Protein AF-A0A2E7CD87-F1 (afdb_monomer_lite)

Secondary structure (DSSP, 8-state):
--HHHHHHHHHHTTS----PPPEEEPTTS--TGGGHHHHHHHHHHHHIIIIIHHHHTTT-EEEEEEETTEEEEEES-SSHHHHHHHHHSHHHHHHHHHHHHHHHHHHHHHHHHHH-TTEEEHHHHHHHHHHHHHHHHHHHHHHHHHHHHHHS-S-S-TTHHHHHHHHHHHHHHHHHHHHHHHHHHHHHSS--HHHHHHHHHHHHHHHHHHHHHHHHHHHHHHHHHHHHHHTT---SS--SPPPHHHHHHHHHHHHHHHHHHHHHHHHHHHHHHHHHH-TT-TTHHHHS--

Structure (mmCIF, N/CA/C/O backbone):
data_AF-A0A2E7CD87-F1
#
_entry.id   AF-A0A2E7CD87-F1
#
loop_
_atom_site.group_PDB
_atom_site.id
_atom_site.type_symbol
_atom_site.label_atom_id
_atom_site.label_alt_id
_atom_site.label_comp_id
_atom_site.label_asym_id
_atom_site.label_entity_id
_atom_site.label_seq_id
_atom_site.pdbx_PDB_ins_code
_atom_site.Cartn_x
_atom_site.Cartn_y
_atom_site.Cartn_z
_atom_site.occupancy
_atom_site.B_iso_or_equiv
_atom_site.auth_seq_id
_atom_site.auth_comp_id
_atom_site.auth_asym_id
_atom_site.auth_atom_id
_atom_site.pdbx_PDB_model_num
ATOM 1 N N . MET A 1 1 ? 8.961 -26.420 15.733 1.00 48.78 1 MET A N 1
ATOM 2 C CA . MET A 1 1 ? 8.779 -25.398 14.676 1.00 48.78 1 MET A CA 1
ATOM 3 C C . MET A 1 1 ? 10.166 -24.782 14.466 1.00 48.78 1 MET A C 1
ATOM 5 O O . MET A 1 1 ? 10.617 -24.091 15.356 1.00 48.78 1 MET A O 1
ATOM 9 N N . ASN A 1 2 ? 11.042 -25.211 13.546 1.00 52.28 2 ASN A N 1
ATOM 10 C CA . ASN A 1 2 ? 11.026 -24.769 12.142 1.00 52.28 2 ASN A CA 1
ATOM 11 C C . ASN A 1 2 ? 12.149 -25.393 11.276 1.00 52.28 2 ASN A C 1
ATOM 13 O O . ASN A 1 2 ? 12.607 -24.749 10.346 1.00 52.28 2 ASN A O 1
ATOM 17 N N . ARG A 1 3 ? 12.616 -26.630 11.511 1.00 52.91 3 ARG A N 1
ATOM 18 C CA . ARG A 1 3 ? 13.583 -27.239 10.564 1.00 52.91 3 ARG A CA 1
ATOM 19 C C . ARG A 1 3 ? 12.965 -27.436 9.174 1.00 52.91 3 ARG A C 1
ATOM 21 O O . ARG A 1 3 ? 13.575 -27.068 8.185 1.00 52.91 3 ARG A O 1
ATOM 28 N N . ALA A 1 4 ? 11.713 -27.892 9.120 1.00 59.50 4 ALA A N 1
ATOM 29 C CA . ALA A 1 4 ? 10.970 -28.026 7.867 1.00 59.50 4 ALA A CA 1
ATOM 30 C C . ALA A 1 4 ? 10.694 -26.670 7.191 1.00 59.50 4 ALA A C 1
ATOM 32 O O . ALA A 1 4 ? 10.901 -26.540 5.994 1.00 59.50 4 ALA A O 1
ATOM 33 N N . LEU A 1 5 ? 10.297 -25.646 7.958 1.00 50.94 5 LEU A N 1
ATOM 34 C CA . LEU A 1 5 ? 10.069 -24.296 7.426 1.00 50.94 5 LEU A CA 1
ATOM 35 C C . LEU A 1 5 ? 11.367 -23.640 6.933 1.00 50.94 5 LEU A C 1
ATOM 37 O O . LEU A 1 5 ? 11.357 -23.015 5.883 1.00 50.94 5 LEU A O 1
ATOM 41 N N . ALA A 1 6 ? 12.487 -23.828 7.636 1.00 60.97 6 ALA A N 1
ATOM 42 C CA . ALA A 1 6 ? 13.791 -23.330 7.201 1.00 60.97 6 ALA A CA 1
ATOM 43 C C . ALA A 1 6 ? 14.268 -24.010 5.908 1.00 60.97 6 ALA A C 1
ATOM 45 O O . ALA A 1 6 ? 14.796 -23.336 5.033 1.00 60.97 6 ALA A O 1
ATOM 46 N N . ILE A 1 7 ? 14.029 -25.317 5.755 1.00 66.50 7 ILE A N 1
ATOM 47 C CA . ILE A 1 7 ? 14.337 -26.055 4.519 1.00 66.50 7 ILE A CA 1
ATOM 48 C C . ILE A 1 7 ? 13.446 -25.575 3.363 1.00 66.50 7 ILE A C 1
ATOM 50 O O . ILE A 1 7 ? 13.930 -25.400 2.249 1.00 66.50 7 ILE A O 1
ATOM 54 N N . LEU A 1 8 ? 12.168 -25.296 3.633 1.00 58.62 8 LEU A N 1
ATOM 55 C CA . LEU A 1 8 ? 11.216 -24.809 2.631 1.00 58.62 8 LEU A CA 1
ATOM 56 C C . LEU A 1 8 ? 11.560 -23.380 2.173 1.00 58.62 8 LEU A C 1
ATOM 58 O O . LEU A 1 8 ? 11.558 -23.103 0.978 1.00 58.62 8 LEU A O 1
ATOM 62 N N . PHE A 1 9 ? 11.976 -22.501 3.091 1.00 55.53 9 PHE A N 1
ATOM 63 C CA . PHE A 1 9 ? 12.514 -21.181 2.742 1.00 55.53 9 PHE A CA 1
ATOM 64 C C . PHE A 1 9 ? 13.859 -21.267 2.011 1.00 55.53 9 PHE A C 1
ATOM 66 O O . PHE A 1 9 ? 14.072 -20.525 1.057 1.00 55.53 9 PHE A O 1
ATOM 73 N N . ALA A 1 10 ? 14.744 -22.192 2.396 1.00 63.75 10 ALA A N 1
ATOM 74 C CA . ALA A 1 10 ? 16.017 -22.403 1.710 1.00 63.75 10 ALA A CA 1
ATOM 75 C C . ALA A 1 10 ? 15.825 -22.927 0.277 1.00 63.75 10 ALA A C 1
ATOM 77 O O . ALA A 1 10 ? 16.583 -22.550 -0.609 1.00 63.75 10 ALA A O 1
ATOM 78 N N . SER A 1 11 ? 14.786 -23.731 0.015 1.00 58.16 11 SER A N 1
ATOM 79 C CA . SER A 1 11 ? 14.503 -24.228 -1.340 1.00 58.16 11 SER A CA 1
ATOM 80 C C . SER A 1 11 ? 14.081 -23.143 -2.335 1.00 58.16 11 SER A C 1
ATOM 82 O O . SER A 1 11 ? 14.297 -23.318 -3.530 1.00 58.16 11 SER A O 1
ATOM 84 N N . VAL A 1 12 ? 13.562 -22.001 -1.866 1.00 57.50 12 VAL A N 1
ATOM 85 C CA . VAL A 1 12 ? 13.206 -20.863 -2.736 1.00 57.50 12 VAL A CA 1
ATOM 86 C C . VAL A 1 12 ? 14.453 -20.232 -3.370 1.00 57.50 12 VAL A C 1
ATOM 88 O O . VAL A 1 12 ? 14.389 -19.759 -4.498 1.00 57.50 12 VAL A O 1
ATOM 91 N N . TRP A 1 13 ? 15.603 -20.294 -2.690 1.00 51.00 13 TRP A N 1
ATOM 92 C CA . TRP A 1 13 ? 16.876 -19.741 -3.174 1.00 51.00 13 TRP A CA 1
ATOM 93 C C . TRP A 1 13 ? 17.577 -20.621 -4.219 1.00 51.00 13 TRP A C 1
ATOM 95 O O . TRP A 1 13 ? 18.511 -20.164 -4.869 1.00 51.00 13 TRP A O 1
ATOM 105 N N . PHE A 1 14 ? 17.138 -21.873 -4.389 1.00 49.78 14 PHE A N 1
ATOM 106 C CA . PHE A 1 14 ? 17.691 -22.813 -5.372 1.00 49.78 14 PHE A CA 1
ATOM 107 C C . PHE A 1 14 ? 16.864 -22.906 -6.659 1.00 49.78 14 PHE A C 1
ATOM 109 O O . PHE A 1 14 ? 17.168 -23.729 -7.524 1.00 49.78 14 PHE A O 1
ATOM 116 N N . LEU A 1 15 ? 15.817 -22.089 -6.804 1.00 45.91 15 LEU A N 1
ATOM 117 C CA . LEU A 1 15 ? 15.077 -22.026 -8.057 1.00 45.91 15 LEU A CA 1
ATOM 118 C C . LEU A 1 15 ? 15.930 -21.312 -9.117 1.00 45.91 15 LEU A C 1
ATOM 120 O O . LEU A 1 15 ? 16.478 -20.245 -8.836 1.00 45.91 15 LEU A O 1
ATOM 124 N N . PRO A 1 16 ? 16.064 -21.880 -10.327 1.00 44.62 16 PRO A N 1
ATOM 125 C CA . PRO A 1 16 ? 16.817 -21.243 -11.395 1.00 44.62 16 PRO A CA 1
ATOM 126 C C . PRO A 1 16 ? 16.184 -19.890 -11.732 1.00 44.62 16 PRO A C 1
ATOM 128 O O . PRO A 1 16 ? 14.990 -19.805 -12.022 1.00 44.62 16 PRO A O 1
ATOM 131 N N . THR A 1 17 ? 16.994 -18.833 -11.712 1.00 48.03 17 THR A N 1
ATOM 132 C CA . THR A 1 17 ? 16.632 -17.513 -12.227 1.00 48.03 17 THR A CA 1
ATOM 133 C C . THR A 1 17 ? 16.554 -17.595 -13.748 1.00 48.03 17 THR A C 1
ATOM 135 O O . THR A 1 17 ? 17.529 -17.407 -14.471 1.00 48.03 17 THR A O 1
ATOM 138 N N . ALA A 1 18 ? 15.375 -17.948 -14.255 1.00 41.03 18 ALA A N 1
ATOM 139 C CA . ALA A 1 18 ? 15.095 -17.896 -15.678 1.00 41.03 18 ALA A CA 1
ATOM 140 C C . ALA A 1 18 ? 14.927 -16.426 -16.084 1.00 41.03 18 ALA A C 1
ATOM 142 O O . ALA A 1 18 ? 13.874 -15.832 -15.863 1.00 41.03 18 ALA A O 1
ATOM 143 N N . ALA A 1 19 ? 15.961 -15.840 -16.686 1.00 44.50 19 ALA A N 1
ATOM 144 C CA . ALA A 1 19 ? 15.805 -14.635 -17.491 1.00 44.50 19 ALA A CA 1
ATOM 145 C C . ALA A 1 19 ? 15.005 -15.030 -18.742 1.00 44.50 19 ALA A C 1
ATOM 147 O O . ALA A 1 19 ? 15.554 -15.577 -19.697 1.00 44.50 19 ALA A O 1
ATOM 148 N N . ALA A 1 20 ? 13.684 -14.875 -18.678 1.00 43.41 20 ALA A N 1
ATOM 149 C CA . ALA A 1 20 ? 12.784 -15.186 -19.777 1.00 43.41 20 ALA A CA 1
ATOM 150 C C . ALA A 1 20 ? 12.400 -13.897 -20.507 1.00 43.41 20 ALA A C 1
ATOM 152 O O . ALA A 1 20 ? 12.016 -12.912 -19.882 1.00 43.41 20 ALA A O 1
ATOM 153 N N . GLU A 1 21 ? 12.506 -13.931 -21.833 1.00 53.28 21 GLU A N 1
ATOM 154 C CA . GLU A 1 21 ? 11.990 -12.898 -22.726 1.00 53.28 21 GLU A CA 1
ATOM 155 C C . GLU A 1 21 ? 10.473 -12.769 -22.515 1.00 53.28 21 GLU A C 1
ATOM 157 O O . GLU A 1 21 ? 9.729 -13.741 -22.667 1.00 53.28 21 GLU A O 1
ATOM 162 N N . VAL A 1 22 ? 10.035 -11.590 -22.070 1.00 68.38 22 VAL A N 1
ATOM 163 C CA . VAL A 1 22 ? 8.632 -11.296 -21.764 1.00 68.38 22 VAL A CA 1
ATOM 164 C C . VAL A 1 22 ? 7.896 -10.978 -23.062 1.00 68.38 22 VAL A C 1
ATOM 166 O O . VAL A 1 22 ? 8.284 -10.064 -23.790 1.00 68.38 22 VAL A O 1
ATOM 169 N N . VAL A 1 23 ? 6.811 -11.697 -23.342 1.00 78.00 23 VAL A N 1
ATOM 170 C CA . VAL A 1 23 ? 5.976 -11.500 -24.530 1.00 78.00 23 VAL A CA 1
ATOM 171 C C . VAL A 1 23 ? 4.734 -10.699 -24.142 1.00 78.00 23 VAL A C 1
ATOM 173 O O . VAL A 1 23 ? 3.945 -11.113 -23.294 1.00 78.00 23 VAL A O 1
ATOM 176 N N . ILE A 1 24 ? 4.543 -9.535 -24.765 1.00 78.50 24 ILE A N 1
ATOM 177 C CA . ILE A 1 24 ? 3.362 -8.688 -24.549 1.00 78.50 24 ILE A CA 1
ATOM 178 C C . ILE A 1 24 ? 2.387 -8.906 -25.706 1.00 78.50 24 ILE A C 1
ATOM 180 O O . ILE A 1 24 ? 2.709 -8.609 -26.857 1.00 78.50 24 ILE A O 1
ATOM 184 N N . VAL A 1 25 ? 1.183 -9.392 -25.399 1.00 81.38 25 VAL A N 1
ATOM 185 C CA . VAL A 1 25 ? 0.139 -9.652 -26.401 1.00 81.38 25 VAL A CA 1
ATOM 186 C C . VAL A 1 25 ? -0.727 -8.411 -26.595 1.00 81.38 25 VAL A C 1
ATOM 188 O O . VAL A 1 25 ? -1.262 -7.842 -25.636 1.00 81.38 25 VAL A O 1
ATOM 191 N N . GLN A 1 26 ? -0.861 -8.000 -27.856 1.00 82.00 26 GLN A N 1
ATOM 192 C CA . GLN A 1 26 ? -1.626 -6.825 -28.265 1.00 82.00 26 GLN A CA 1
ATOM 193 C C . GLN A 1 26 ? -3.144 -7.096 -28.247 1.00 82.00 26 GLN A C 1
ATOM 195 O O . GLN A 1 26 ? -3.580 -8.227 -28.468 1.00 82.00 26 GLN A O 1
ATOM 200 N N . PRO A 1 27 ? -3.987 -6.059 -28.075 1.00 74.12 27 PRO A N 1
ATOM 201 C CA . PRO A 1 27 ? -5.447 -6.205 -28.010 1.00 74.12 27 PRO A CA 1
ATOM 202 C C . PRO A 1 27 ? -6.108 -6.709 -29.304 1.00 74.12 27 PRO A C 1
ATOM 204 O O . PRO A 1 27 ? -7.294 -7.032 -29.299 1.00 74.12 27 PRO A O 1
ATOM 207 N N . SER A 1 28 ? -5.377 -6.726 -30.422 1.00 73.38 28 SER A N 1
ATOM 208 C CA . SER A 1 28 ? -5.861 -7.166 -31.736 1.00 73.38 28 SER A CA 1
ATOM 209 C C . SER A 1 28 ? -6.087 -8.677 -31.840 1.00 73.38 28 SER A C 1
ATOM 211 O O . SER A 1 28 ? -6.756 -9.114 -32.772 1.00 73.38 28 SER A O 1
ATOM 213 N N . GLU A 1 29 ? -5.580 -9.461 -30.884 1.00 68.31 29 GLU A N 1
ATOM 214 C CA . GLU A 1 29 ? -5.752 -10.918 -30.812 1.00 68.31 29 GLU A CA 1
ATOM 215 C C . GLU A 1 29 ? -6.448 -11.325 -29.499 1.00 68.31 29 GLU A C 1
ATOM 217 O O . GLU A 1 29 ? -5.833 -11.929 -28.617 1.00 68.31 29 GLU A O 1
ATOM 222 N N . PRO A 1 30 ? -7.733 -10.974 -29.304 1.00 65.69 30 PRO A N 1
ATOM 223 C CA . PRO A 1 30 ? -8.439 -11.318 -28.078 1.00 65.69 30 PRO A CA 1
ATOM 224 C C . PRO A 1 30 ? -8.670 -12.832 -28.007 1.00 65.69 30 PRO A C 1
ATOM 226 O O . PRO A 1 30 ? -9.477 -13.386 -28.754 1.00 65.69 30 PRO A O 1
ATOM 229 N N . SER A 1 31 ? -7.995 -13.501 -27.073 1.00 73.44 31 SER A N 1
ATOM 230 C CA . SER A 1 31 ? -8.281 -14.889 -26.709 1.00 73.44 31 SER A CA 1
ATOM 231 C C . SER A 1 31 ? -9.012 -14.945 -25.365 1.00 73.44 31 SER A C 1
ATOM 233 O O . SER A 1 31 ? -8.780 -14.135 -24.465 1.00 73.44 31 SER A O 1
ATOM 235 N N . ALA A 1 32 ? -9.924 -15.909 -25.216 1.00 75.50 32 ALA A N 1
ATOM 236 C CA . ALA A 1 32 ? -10.654 -16.106 -23.961 1.00 75.50 32 ALA A CA 1
ATOM 237 C C . ALA A 1 32 ? -9.711 -16.447 -22.791 1.00 75.50 32 ALA A C 1
ATOM 239 O O . ALA A 1 32 ? -10.016 -16.138 -21.641 1.00 75.50 32 ALA A O 1
ATOM 240 N N . GLU A 1 33 ? -8.555 -17.038 -23.094 1.00 78.00 33 GLU A N 1
ATOM 241 C CA . GLU A 1 33 ? -7.532 -17.422 -22.122 1.00 78.00 33 GLU A CA 1
ATOM 242 C C . GLU A 1 33 ? -6.853 -16.198 -21.489 1.00 78.00 33 GLU A C 1
ATOM 244 O O . GLU A 1 33 ? -6.673 -16.157 -20.273 1.00 78.00 33 GLU A O 1
ATOM 249 N N . LEU A 1 34 ? -6.604 -15.137 -22.267 1.00 78.62 34 LEU A N 1
ATOM 250 C CA . LEU A 1 34 ? -6.008 -13.880 -21.781 1.00 78.62 34 LEU A CA 1
ATOM 251 C C . LEU A 1 34 ? -6.962 -13.057 -20.889 1.00 78.62 34 LEU A C 1
ATOM 253 O O . LEU A 1 34 ? -6.540 -12.142 -20.181 1.00 78.62 34 LEU A O 1
ATOM 257 N N . ALA A 1 35 ? -8.258 -13.387 -20.879 1.00 81.50 35 ALA A N 1
ATOM 258 C CA . ALA A 1 35 ? -9.253 -12.768 -19.999 1.00 81.50 35 ALA A CA 1
ATOM 259 C C . ALA A 1 35 ? -9.412 -13.494 -18.646 1.00 81.50 35 ALA A C 1
ATOM 261 O O . ALA A 1 35 ? -10.073 -12.976 -17.735 1.00 81.50 35 ALA A O 1
ATOM 262 N N . ILE A 1 36 ? -8.819 -14.684 -18.488 1.00 88.00 36 ILE A N 1
ATOM 263 C CA . ILE A 1 36 ? -8.908 -15.484 -17.259 1.00 88.00 36 ILE A CA 1
ATOM 264 C C . ILE A 1 36 ? -8.295 -14.745 -16.054 1.00 88.00 36 ILE A C 1
ATOM 266 O O . ILE A 1 36 ? -8.994 -14.642 -15.036 1.00 88.00 36 ILE A O 1
ATOM 270 N N . PRO A 1 37 ? -7.076 -14.164 -16.138 1.00 90.44 37 PRO A N 1
ATOM 271 C CA . PRO A 1 37 ? -6.477 -13.445 -15.012 1.00 90.44 37 PRO A CA 1
ATOM 272 C C . PRO A 1 37 ? -7.351 -12.291 -14.515 1.00 90.44 37 PRO A C 1
ATOM 274 O O . PRO A 1 37 ? -7.612 -12.162 -13.315 1.00 90.44 37 PRO A O 1
ATOM 277 N N . LEU A 1 38 ? -7.894 -11.509 -15.453 1.00 90.75 38 LEU A N 1
ATOM 278 C CA . LEU A 1 38 ? -8.810 -10.409 -15.164 1.00 90.75 38 LEU A CA 1
ATOM 279 C C . LEU A 1 38 ? -10.069 -10.885 -14.443 1.00 90.75 38 LEU A C 1
ATOM 281 O O . LEU A 1 38 ? -10.462 -10.317 -13.422 1.00 90.75 38 LEU A O 1
ATOM 285 N N . THR A 1 39 ? -10.686 -11.951 -14.945 1.00 90.81 39 THR A N 1
ATOM 286 C CA . THR A 1 39 ? -11.918 -12.495 -14.368 1.00 90.81 39 THR A CA 1
ATOM 287 C C . THR A 1 39 ? -11.686 -12.971 -12.935 1.00 90.81 39 THR A C 1
ATOM 289 O O . THR A 1 39 ? -12.467 -12.649 -12.039 1.00 90.81 39 THR A O 1
ATOM 292 N N . ILE A 1 40 ? -10.581 -13.676 -12.685 1.00 92.25 40 ILE A N 1
ATOM 293 C CA . ILE A 1 40 ? -10.226 -14.170 -11.349 1.00 92.25 40 ILE A CA 1
ATOM 294 C C . ILE A 1 40 ? -9.945 -13.019 -10.389 1.00 92.25 40 ILE A C 1
ATOM 296 O O . ILE A 1 40 ? -10.432 -13.046 -9.255 1.00 92.25 40 ILE A O 1
ATOM 300 N N . ALA A 1 41 ? -9.215 -11.995 -10.830 1.00 92.62 41 ALA A N 1
ATOM 301 C CA . ALA A 1 41 ? -8.925 -10.825 -10.013 1.00 92.62 41 ALA A CA 1
ATOM 302 C C . ALA A 1 41 ? -10.204 -10.071 -9.626 1.00 92.62 41 ALA A C 1
ATOM 304 O O . ALA A 1 41 ? -10.399 -9.756 -8.451 1.00 92.62 41 ALA A O 1
ATOM 305 N N . VAL A 1 42 ? -11.116 -9.853 -10.580 1.00 92.88 42 VAL A N 1
ATOM 306 C CA . VAL A 1 42 ? -12.399 -9.175 -10.339 1.00 92.88 42 VAL A CA 1
ATOM 307 C C . VAL A 1 42 ? -13.285 -9.989 -9.402 1.00 92.88 42 VAL A C 1
ATOM 309 O O . VAL A 1 42 ? -13.802 -9.444 -8.426 1.00 92.88 42 VAL A O 1
ATOM 312 N N . VAL A 1 43 ? -13.441 -11.293 -9.645 1.00 94.19 43 VAL A N 1
ATOM 313 C CA . VAL A 1 43 ? -14.229 -12.167 -8.764 1.00 94.19 43 VAL A CA 1
ATOM 314 C C . VAL A 1 43 ? -13.646 -12.143 -7.355 1.00 94.19 43 VAL A C 1
ATOM 316 O O . VAL A 1 43 ? -14.374 -11.873 -6.401 1.00 94.19 43 VAL A O 1
ATOM 319 N N . SER A 1 44 ? -12.332 -12.326 -7.215 1.00 92.12 44 SER A N 1
ATOM 320 C CA . SER A 1 44 ? -11.645 -12.299 -5.920 1.00 92.12 44 SER A CA 1
ATOM 321 C C . SER A 1 44 ? -11.835 -10.963 -5.201 1.00 92.12 44 SER A C 1
ATOM 323 O O . SER A 1 44 ? -12.191 -10.943 -4.021 1.00 92.12 44 SER A O 1
ATOM 325 N N . ALA A 1 45 ? -11.689 -9.841 -5.908 1.00 92.56 45 ALA A N 1
ATOM 326 C CA . ALA A 1 45 ? -11.917 -8.507 -5.363 1.00 92.56 45 ALA A CA 1
ATOM 327 C C . ALA A 1 45 ? -13.364 -8.308 -4.885 1.00 92.56 45 ALA A C 1
ATOM 329 O O . ALA A 1 45 ? -13.586 -7.746 -3.810 1.00 92.56 45 ALA A O 1
ATOM 330 N N . LEU A 1 46 ? -14.356 -8.819 -5.621 1.00 92.81 46 LEU A N 1
ATOM 331 C CA . LEU A 1 46 ? -15.761 -8.778 -5.210 1.00 92.81 46 LEU A CA 1
ATOM 332 C C . LEU A 1 46 ? -16.015 -9.616 -3.952 1.00 92.81 46 LEU A C 1
ATOM 334 O O . LEU A 1 46 ? -16.734 -9.160 -3.057 1.00 92.81 46 LEU A O 1
ATOM 338 N N . LEU A 1 47 ? -15.407 -10.803 -3.839 1.00 91.56 47 LEU A N 1
ATOM 339 C CA . LEU A 1 47 ? -15.506 -11.622 -2.625 1.00 91.56 47 LEU A CA 1
ATOM 340 C C . LEU A 1 47 ? -14.878 -10.908 -1.422 1.00 91.56 47 LEU A C 1
ATOM 342 O O . LEU A 1 47 ? -15.470 -10.874 -0.335 1.00 91.56 47 LEU A O 1
ATOM 346 N N . LEU A 1 48 ? -13.712 -10.289 -1.623 1.00 88.75 48 LEU A N 1
ATOM 347 C CA . LEU A 1 48 ? -13.045 -9.499 -0.595 1.00 88.75 48 LEU A CA 1
ATOM 348 C C . LEU A 1 48 ? -13.919 -8.322 -0.152 1.00 88.75 48 LEU A C 1
ATOM 350 O O . LEU A 1 48 ? -14.182 -8.173 1.040 1.00 88.75 48 LEU A O 1
ATOM 354 N N . TRP A 1 49 ? -14.449 -7.538 -1.089 1.00 89.31 49 TRP A N 1
ATOM 355 C CA . TRP A 1 49 ? -15.314 -6.397 -0.788 1.00 89.31 49 TRP A CA 1
ATOM 356 C C . TRP A 1 49 ? -16.602 -6.801 -0.065 1.00 89.31 49 TRP A C 1
ATOM 358 O O . TRP A 1 49 ? -17.013 -6.176 0.912 1.00 89.31 49 TRP A O 1
ATOM 368 N N . ARG A 1 50 ? -17.271 -7.856 -0.538 1.00 88.31 50 ARG A N 1
ATOM 369 C CA . ARG A 1 50 ? -18.602 -8.230 -0.052 1.00 88.31 50 ARG A CA 1
ATOM 370 C C . ARG A 1 50 ? -18.562 -8.915 1.311 1.00 88.31 50 ARG A C 1
ATOM 372 O O . ARG A 1 50 ? -19.484 -8.715 2.118 1.00 88.31 50 ARG A O 1
ATOM 379 N N . TRP A 1 51 ? -17.539 -9.735 1.551 1.00 82.19 51 TRP A N 1
ATOM 380 C CA . TRP A 1 51 ? -17.464 -10.607 2.721 1.00 82.19 51 TRP A CA 1
ATOM 381 C C . TRP A 1 51 ? -16.258 -10.338 3.603 1.00 82.19 51 TRP A C 1
ATOM 383 O O . TRP A 1 51 ? -16.433 -10.272 4.816 1.00 82.19 51 TRP A O 1
ATOM 393 N N . PHE A 1 52 ? -15.062 -10.190 3.036 1.00 82.69 52 PHE A N 1
ATOM 394 C CA . PHE A 1 52 ? -13.847 -10.072 3.837 1.00 82.69 52 PHE A CA 1
ATOM 395 C C . PHE A 1 52 ? -13.759 -8.709 4.530 1.00 82.69 52 PHE A C 1
ATOM 397 O O . PHE A 1 52 ? -13.737 -8.668 5.756 1.00 82.69 52 PHE A O 1
ATOM 404 N N . VAL A 1 53 ? -13.808 -7.601 3.784 1.00 85.69 53 VAL A N 1
ATOM 405 C CA . VAL A 1 53 ? -13.647 -6.239 4.327 1.00 85.69 53 VAL A CA 1
ATOM 406 C C . VAL A 1 53 ? -14.662 -5.938 5.443 1.00 85.69 53 VAL A C 1
ATOM 408 O O . VAL A 1 53 ? -14.234 -5.567 6.535 1.00 85.69 53 VAL A O 1
ATOM 411 N N . PRO A 1 54 ? -15.980 -6.181 5.284 1.00 84.06 54 PRO A N 1
ATOM 412 C CA . PRO A 1 54 ? -16.941 -5.905 6.350 1.00 84.06 54 PRO A CA 1
ATOM 413 C C . PRO A 1 54 ? -16.771 -6.807 7.575 1.00 84.06 54 PRO A C 1
ATOM 415 O O . PRO A 1 54 ? -17.137 -6.411 8.675 1.00 84.06 54 PRO A O 1
ATOM 418 N N . ARG A 1 55 ? -16.245 -8.028 7.400 1.00 80.44 55 ARG A N 1
ATOM 419 C CA . ARG A 1 55 ? -15.955 -8.936 8.519 1.00 80.44 55 ARG A CA 1
ATOM 420 C C . ARG A 1 55 ? -14.683 -8.543 9.260 1.00 80.44 55 ARG A C 1
ATOM 422 O O . ARG A 1 55 ? -14.666 -8.673 10.473 1.00 80.44 55 ARG A O 1
ATOM 429 N N . GLN A 1 56 ? -13.659 -8.051 8.562 1.00 74.44 56 GLN A N 1
ATOM 430 C CA . GLN A 1 56 ? -12.439 -7.530 9.194 1.00 74.44 56 GLN A CA 1
ATOM 431 C C . GLN A 1 56 ? -12.709 -6.249 9.984 1.00 74.44 56 GLN A C 1
ATOM 433 O O . GLN A 1 56 ? -12.096 -6.006 11.016 1.00 74.44 56 GLN A O 1
ATOM 438 N N . LEU A 1 57 ? -13.655 -5.440 9.507 1.00 77.31 57 LEU A N 1
ATOM 439 C CA . LEU A 1 57 ? -14.111 -4.242 10.198 1.00 77.31 57 LEU A CA 1
ATOM 440 C C . LEU A 1 57 ? -15.205 -4.528 11.230 1.00 77.31 57 LEU A C 1
ATOM 442 O O . LEU A 1 57 ? -15.675 -3.583 11.851 1.00 77.31 57 LEU A O 1
ATOM 446 N N . ALA A 1 58 ? -15.649 -5.776 11.407 1.00 69.94 58 ALA A N 1
ATOM 447 C CA . ALA A 1 58 ? -16.561 -6.149 12.483 1.00 69.94 58 ALA A CA 1
ATOM 448 C C . ALA A 1 58 ? -15.741 -6.417 13.752 1.00 69.94 58 ALA A C 1
ATOM 450 O O . ALA A 1 58 ? -14.741 -7.120 13.695 1.00 69.94 58 ALA A O 1
ATOM 451 N N . SER A 1 59 ? -16.171 -5.861 14.887 1.00 69.44 59 SER A N 1
ATOM 452 C CA . SER A 1 59 ? -15.381 -5.778 16.129 1.00 69.44 59 SER A CA 1
ATOM 453 C C . SER A 1 59 ? -14.197 -4.805 16.065 1.00 69.44 59 SER A C 1
ATOM 455 O O . SER A 1 59 ? -13.206 -4.990 16.779 1.00 69.44 59 SER A O 1
ATOM 457 N N . LEU A 1 60 ? -14.287 -3.766 15.227 1.00 71.50 60 LEU A N 1
ATOM 458 C CA . LEU A 1 60 ? -13.246 -2.750 15.144 1.00 71.50 60 LEU A CA 1
ATOM 459 C C . LEU A 1 60 ? -13.205 -1.961 16.450 1.00 71.50 60 LEU A C 1
ATOM 461 O O . LEU A 1 60 ? -14.215 -1.435 16.924 1.00 71.50 60 LEU A O 1
ATOM 465 N N . GLN A 1 61 ? -12.020 -1.917 17.038 1.00 71.31 61 GLN A N 1
ATOM 466 C CA . GLN A 1 61 ? -11.751 -1.322 18.334 1.00 71.31 61 GLN A CA 1
ATOM 467 C C . GLN A 1 61 ? -10.563 -0.382 18.183 1.00 71.31 61 GLN A C 1
ATOM 469 O O . GLN A 1 61 ? -9.576 -0.727 17.533 1.00 71.31 61 GLN A O 1
ATOM 474 N N . VAL A 1 62 ? -10.675 0.806 18.763 1.00 68.69 62 VAL A N 1
ATOM 475 C CA . VAL A 1 62 ? -9.581 1.768 18.856 1.00 68.69 62 VAL A CA 1
ATOM 476 C C . VAL A 1 62 ? -9.187 1.874 20.313 1.00 68.69 62 VAL A C 1
ATOM 478 O O . VAL A 1 62 ? -10.032 2.063 21.181 1.00 68.69 62 VAL A O 1
ATOM 481 N N . ALA A 1 63 ? -7.898 1.695 20.563 1.00 66.50 63 ALA A N 1
ATOM 482 C CA . ALA A 1 63 ? -7.296 1.840 21.872 1.00 66.50 63 ALA A CA 1
ATOM 483 C C . ALA A 1 63 ? -6.694 3.247 21.974 1.00 66.50 63 ALA A C 1
ATOM 485 O O . ALA A 1 63 ? -5.844 3.605 21.158 1.00 66.50 63 ALA A O 1
ATOM 486 N N . PHE A 1 64 ? -7.143 4.035 22.945 1.00 69.38 64 PHE A N 1
ATOM 487 C CA . PHE A 1 64 ? -6.544 5.308 23.322 1.00 69.38 64 PHE A CA 1
ATOM 488 C C . PHE A 1 64 ? -5.603 5.079 24.497 1.00 69.38 64 PHE A C 1
ATOM 490 O O . PHE A 1 64 ? -5.985 4.468 25.489 1.00 69.38 64 PHE A O 1
ATOM 497 N N . GLU A 1 65 ? -4.368 5.539 24.372 1.00 62.88 65 GLU A N 1
ATOM 498 C CA . GLU A 1 65 ? -3.404 5.523 25.469 1.00 62.88 65 GLU A CA 1
ATOM 499 C C . GLU A 1 65 ? -3.776 6.627 26.467 1.00 62.88 65 GLU A C 1
ATOM 501 O O . GLU A 1 65 ? -3.895 7.790 26.077 1.00 62.88 65 GLU A O 1
ATOM 506 N N . ILE A 1 66 ? -4.030 6.255 27.725 1.00 72.81 66 ILE A N 1
ATOM 507 C CA . ILE A 1 66 ? -4.301 7.208 28.814 1.00 72.81 66 ILE A CA 1
ATOM 508 C C . ILE A 1 66 ? -3.005 7.491 29.583 1.00 72.81 66 ILE A C 1
ATOM 510 O O . ILE A 1 66 ? -2.681 8.650 29.827 1.00 72.81 66 ILE A O 1
ATOM 514 N N . GLU A 1 67 ? -2.270 6.435 29.937 1.00 61.56 67 GLU A N 1
ATOM 515 C CA . GLU A 1 67 ? -0.996 6.453 30.673 1.00 61.56 67 GLU A CA 1
ATOM 516 C C . GLU A 1 67 ? -0.074 5.346 30.130 1.00 61.56 67 GLU A C 1
ATOM 518 O O . GLU A 1 67 ? -0.552 4.479 29.398 1.00 61.56 67 GLU A O 1
ATOM 523 N N . ASP A 1 68 ? 1.218 5.364 30.489 1.00 65.19 68 ASP A N 1
ATOM 524 C CA . ASP A 1 68 ? 2.231 4.393 30.037 1.00 65.19 68 ASP A CA 1
ATOM 525 C C . ASP A 1 68 ? 1.707 2.940 30.107 1.00 65.19 68 ASP A C 1
ATOM 527 O O . ASP A 1 68 ? 1.455 2.401 31.187 1.00 65.19 68 ASP A O 1
ATOM 531 N N . ASP A 1 69 ? 1.540 2.305 28.939 1.00 58.72 69 ASP A N 1
ATOM 532 C CA . ASP A 1 69 ? 0.995 0.946 28.747 1.00 58.72 69 ASP A CA 1
ATOM 533 C C . ASP A 1 69 ? -0.477 0.718 29.188 1.00 58.72 69 ASP A C 1
ATOM 535 O O . ASP A 1 69 ? -0.980 -0.415 29.132 1.00 58.72 69 ASP A O 1
ATOM 539 N N . LEU A 1 70 ? -1.218 1.769 29.557 1.00 61.28 70 LEU A N 1
ATOM 540 C CA . LEU A 1 70 ? -2.644 1.723 29.889 1.00 61.28 70 LEU A CA 1
ATOM 541 C C . LEU A 1 70 ? -3.507 2.257 28.737 1.00 61.28 70 LEU A C 1
ATOM 543 O O . LEU A 1 70 ? -3.529 3.450 28.430 1.00 61.28 70 LEU A O 1
ATOM 547 N N . TYR A 1 71 ? -4.294 1.357 28.147 1.00 67.81 71 TYR A N 1
ATOM 548 C CA . TYR A 1 71 ? -5.144 1.650 26.995 1.00 67.81 71 TYR A CA 1
ATOM 549 C C . TYR A 1 71 ? -6.636 1.569 27.337 1.00 67.81 71 TYR A C 1
ATOM 551 O O . TYR A 1 71 ? -7.119 0.531 27.796 1.00 67.81 71 TYR A O 1
ATOM 559 N N . GLU A 1 72 ? -7.390 2.621 27.028 1.00 73.06 72 GLU A N 1
ATOM 560 C CA . GLU A 1 72 ? -8.852 2.603 27.004 1.00 73.06 72 GLU A CA 1
ATOM 561 C C . GLU A 1 72 ? -9.344 2.193 25.619 1.00 73.06 72 GLU A C 1
ATOM 563 O O . GLU A 1 72 ? -8.997 2.800 24.608 1.00 73.06 72 GLU A O 1
ATOM 568 N N . VAL A 1 73 ? -10.162 1.145 25.557 1.00 66.38 73 VAL A N 1
ATOM 569 C CA . VAL A 1 73 ? -10.612 0.585 24.283 1.00 66.38 73 VAL A CA 1
ATOM 570 C C . VAL A 1 73 ? -12.039 1.008 23.982 1.00 66.38 73 VAL A C 1
ATOM 572 O O . VAL A 1 73 ? -12.990 0.600 24.645 1.00 66.38 73 VAL A O 1
ATOM 575 N N . HIS A 1 74 ? -12.191 1.808 22.931 1.00 78.50 74 HIS A N 1
ATOM 576 C CA . HIS A 1 74 ? -13.474 2.224 22.384 1.00 78.50 74 HIS A CA 1
ATOM 577 C C . HIS A 1 74 ? -13.832 1.320 21.212 1.00 78.50 74 HIS A C 1
ATOM 579 O O . HIS A 1 74 ? -13.093 1.190 20.232 1.00 78.50 74 HIS A O 1
ATOM 585 N N . ARG A 1 75 ? -14.990 0.667 21.298 1.00 71.31 75 ARG A N 1
ATOM 586 C CA . ARG A 1 75 ? -15.488 -0.192 20.224 1.00 71.31 75 ARG A CA 1
ATOM 587 C C . ARG A 1 75 ? -16.217 0.671 19.193 1.00 71.31 75 ARG A C 1
ATOM 589 O O . ARG A 1 75 ? -17.243 1.261 19.506 1.00 71.31 75 ARG A O 1
ATOM 596 N N . ILE A 1 76 ? -15.682 0.730 17.974 1.00 78.38 76 ILE A N 1
ATOM 597 C CA . ILE A 1 76 ? -16.246 1.507 16.857 1.00 78.38 76 ILE A CA 1
ATOM 598 C C . ILE A 1 76 ? -17.324 0.701 16.123 1.00 78.38 76 ILE A C 1
ATOM 600 O O . ILE A 1 76 ? -18.309 1.267 15.661 1.00 78.38 76 ILE A O 1
ATOM 604 N N . SER A 1 77 ? -17.166 -0.621 16.032 1.00 80.50 77 SER A N 1
ATOM 605 C CA . SER A 1 77 ? -18.187 -1.517 15.487 1.00 80.50 77 SER A CA 1
ATOM 606 C C . SER A 1 77 ? -18.260 -2.812 16.284 1.00 80.50 77 SER A C 1
ATOM 608 O O . SER A 1 77 ? -17.255 -3.354 16.747 1.00 80.50 77 SER A O 1
ATOM 610 N N . ARG A 1 78 ? -19.461 -3.362 16.416 1.00 76.56 78 ARG A N 1
ATOM 611 C CA . ARG A 1 78 ? -19.719 -4.674 17.011 1.00 76.56 78 ARG A CA 1
ATOM 612 C C . ARG A 1 78 ? -20.163 -5.689 15.969 1.00 76.56 78 ARG A C 1
ATOM 614 O O . ARG A 1 78 ? -19.806 -6.860 16.073 1.00 76.56 78 ARG A O 1
ATOM 621 N N . THR A 1 79 ? -20.926 -5.257 14.971 1.00 85.00 79 THR A N 1
ATOM 622 C CA . THR A 1 79 ? -21.544 -6.143 13.979 1.00 85.00 79 THR A CA 1
ATOM 623 C C . THR A 1 79 ? -21.077 -5.845 12.556 1.00 85.00 79 THR A C 1
ATOM 625 O O . THR A 1 79 ? -20.575 -4.768 12.247 1.00 85.00 79 THR A O 1
ATOM 628 N N . VAL A 1 80 ? -21.267 -6.811 11.651 1.00 82.38 80 VAL A N 1
ATOM 629 C CA . VAL A 1 80 ? -21.000 -6.627 10.210 1.00 82.38 80 VAL A CA 1
ATOM 630 C C . VAL A 1 80 ? -21.910 -5.547 9.605 1.00 82.38 80 VAL A C 1
ATOM 632 O O . VAL A 1 80 ? -21.544 -4.922 8.613 1.00 82.38 80 VAL A O 1
ATOM 635 N N . VAL A 1 81 ? -23.094 -5.329 10.187 1.00 86.62 81 VAL A N 1
ATOM 636 C CA . VAL A 1 81 ? -24.026 -4.276 9.759 1.00 86.62 81 VAL A CA 1
ATOM 637 C C . VAL A 1 81 ? -23.451 -2.906 10.105 1.00 86.62 81 VAL A C 1
ATOM 639 O O . VAL A 1 81 ? -23.251 -2.105 9.198 1.00 86.62 81 VAL A O 1
ATOM 642 N N . GLU A 1 82 ? -23.049 -2.695 11.360 1.00 85.44 82 GLU A N 1
ATOM 643 C CA . GLU A 1 82 ? -22.359 -1.467 11.787 1.00 85.44 82 GLU A CA 1
ATOM 644 C C . GLU A 1 82 ? -21.072 -1.233 10.981 1.00 85.44 82 GLU A C 1
ATOM 646 O O . GLU A 1 82 ? -20.802 -0.126 10.528 1.00 85.44 82 GLU A O 1
ATOM 651 N N . ALA A 1 83 ? -20.298 -2.287 10.704 1.00 84.81 83 ALA A N 1
ATOM 652 C CA . ALA A 1 83 ? -19.111 -2.190 9.856 1.00 84.81 83 ALA A CA 1
ATOM 653 C C . ALA A 1 83 ? -19.433 -1.712 8.426 1.00 84.81 83 ALA A C 1
ATOM 655 O O . ALA A 1 83 ? -18.665 -0.956 7.829 1.00 84.81 83 ALA A O 1
ATOM 656 N N . ARG A 1 84 ? -20.578 -2.119 7.861 1.00 86.12 84 ARG A N 1
ATOM 657 C CA . ARG A 1 84 ? -21.047 -1.624 6.556 1.00 86.12 84 ARG A CA 1
ATOM 658 C C . ARG A 1 84 ? -21.535 -0.185 6.619 1.00 86.12 84 ARG A C 1
ATOM 660 O O . ARG A 1 84 ? -21.295 0.558 5.671 1.00 86.12 84 ARG A O 1
ATOM 667 N N . GLU A 1 85 ? -22.184 0.210 7.707 1.00 87.25 85 GLU A N 1
ATOM 668 C CA . GLU A 1 85 ? -22.575 1.602 7.938 1.00 87.25 85 GLU A CA 1
ATOM 669 C C . GLU A 1 85 ? -21.336 2.501 8.014 1.00 87.25 85 GLU A C 1
ATOM 671 O O . GLU A 1 85 ? -21.283 3.520 7.325 1.00 87.25 85 GLU A O 1
ATOM 676 N N . LEU A 1 86 ? -20.280 2.074 8.713 1.00 85.69 86 LEU A N 1
ATOM 677 C CA . LEU A 1 86 ? -18.992 2.777 8.736 1.00 85.69 86 LEU A CA 1
ATOM 678 C C . LEU A 1 86 ? -18.368 2.895 7.342 1.00 85.69 86 LEU A C 1
ATOM 680 O O . LEU A 1 86 ? -17.950 3.980 6.945 1.00 85.69 86 LEU A O 1
ATOM 684 N N . LEU A 1 87 ? -18.352 1.810 6.561 1.00 85.50 87 LEU A N 1
ATOM 685 C CA . LEU A 1 87 ? -17.878 1.832 5.170 1.00 85.50 87 LEU A CA 1
ATOM 686 C C . LEU A 1 87 ? -18.713 2.740 4.259 1.00 85.50 87 LEU A C 1
ATOM 688 O O . LEU A 1 87 ? -18.229 3.180 3.216 1.00 85.50 87 LEU A O 1
ATOM 692 N N . SER A 1 88 ? -19.968 3.012 4.616 1.00 85.50 88 SER A N 1
ATOM 693 C CA . SER A 1 88 ? -20.832 3.910 3.853 1.00 85.50 88 SER A CA 1
ATOM 694 C C . SER A 1 88 ? -20.479 5.386 4.068 1.00 85.50 88 SER A C 1
ATOM 696 O O . SER A 1 88 ? -20.750 6.204 3.182 1.00 85.50 88 SER A O 1
ATOM 698 N N . VAL A 1 89 ? -19.810 5.725 5.180 1.00 88.69 89 VAL A N 1
ATOM 699 C CA . VAL A 1 89 ? -19.350 7.086 5.491 1.00 88.69 89 VAL A CA 1
ATOM 700 C C . VAL A 1 89 ? -18.373 7.558 4.421 1.00 88.69 89 VAL A C 1
ATOM 702 O O . VAL A 1 89 ? -17.419 6.866 4.077 1.00 88.69 89 VAL A O 1
ATOM 705 N N . ARG A 1 90 ? -18.588 8.769 3.893 1.00 83.81 90 ARG A N 1
ATOM 706 C CA . ARG A 1 90 ? -17.890 9.264 2.695 1.00 83.81 90 ARG A CA 1
ATOM 707 C C . ARG A 1 90 ? -16.365 9.197 2.794 1.00 83.81 90 ARG A C 1
ATOM 709 O O . ARG A 1 90 ? -15.727 8.787 1.830 1.00 83.81 90 ARG A O 1
ATOM 716 N N . GLU A 1 91 ? -15.789 9.619 3.916 1.00 80.19 91 GLU A N 1
ATOM 717 C CA . GLU A 1 91 ? -14.328 9.667 4.068 1.00 80.19 91 GLU A CA 1
ATOM 718 C C . GLU A 1 91 ? -13.721 8.263 4.244 1.00 80.19 91 GLU A C 1
ATOM 720 O O . GLU A 1 91 ? -12.716 7.953 3.609 1.00 80.19 91 GLU A O 1
ATOM 725 N N . VAL A 1 92 ? -14.390 7.366 4.980 1.00 82.25 92 VAL A N 1
ATOM 726 C CA . VAL A 1 92 ? -13.983 5.952 5.114 1.00 82.25 92 VAL A CA 1
ATOM 727 C C . VAL A 1 92 ? -14.105 5.222 3.776 1.00 82.25 92 VAL A C 1
ATOM 729 O O . VAL A 1 92 ? -13.206 4.485 3.374 1.00 82.25 92 VAL A O 1
ATOM 732 N N . ARG A 1 93 ? -15.191 5.476 3.037 1.00 86.00 93 ARG A N 1
ATOM 733 C CA . ARG A 1 93 ? -15.464 4.868 1.733 1.00 86.00 93 ARG A CA 1
ATOM 734 C C . ARG A 1 93 ? -14.381 5.177 0.708 1.00 86.00 93 ARG A C 1
ATOM 736 O O . ARG A 1 93 ? -14.007 4.288 -0.047 1.00 86.00 93 ARG A O 1
ATOM 743 N N . LYS A 1 94 ? -13.870 6.413 0.679 1.00 85.56 94 LYS A N 1
ATOM 744 C CA . LYS A 1 94 ? -12.766 6.794 -0.218 1.00 85.56 94 LYS A CA 1
ATOM 745 C C . LYS A 1 94 ? -11.523 5.949 0.051 1.00 85.56 94 LYS A C 1
ATOM 747 O O . LYS A 1 94 ? -10.984 5.368 -0.885 1.00 85.56 94 LYS A O 1
ATOM 752 N N . GLY A 1 95 ? -11.118 5.840 1.319 1.00 84.56 95 GLY A N 1
ATOM 753 C CA . GLY A 1 95 ? -9.976 5.014 1.717 1.00 84.56 95 GLY A CA 1
ATOM 754 C C . GLY A 1 95 ? -10.190 3.535 1.393 1.00 84.56 95 GLY A C 1
ATOM 755 O O . GLY A 1 95 ? -9.310 2.893 0.828 1.00 84.56 95 GLY A O 1
ATOM 756 N N . ALA A 1 96 ? -11.389 3.013 1.663 1.00 87.94 96 ALA A N 1
ATOM 757 C CA . ALA A 1 96 ? -11.739 1.628 1.365 1.00 87.94 96 ALA A CA 1
ATOM 758 C C . ALA A 1 96 ? -11.722 1.324 -0.144 1.00 87.94 96 ALA A C 1
ATOM 760 O O . ALA A 1 96 ? -11.221 0.277 -0.543 1.00 87.94 96 ALA A O 1
ATOM 761 N N . ILE A 1 97 ? -12.217 2.233 -0.993 1.00 90.75 97 ILE A N 1
ATOM 762 C CA . ILE A 1 97 ? -12.156 2.081 -2.455 1.00 90.75 97 ILE A CA 1
ATOM 763 C C . ILE A 1 97 ? -10.707 2.101 -2.932 1.00 90.75 97 ILE A C 1
ATOM 765 O O . ILE A 1 97 ? -10.318 1.217 -3.686 1.00 90.75 97 ILE A O 1
ATOM 769 N N . LEU A 1 98 ? -9.900 3.060 -2.471 1.00 90.88 98 LEU A N 1
ATOM 770 C CA . LEU A 1 98 ? -8.497 3.167 -2.870 1.00 90.88 98 LEU A CA 1
ATOM 771 C C . LEU A 1 98 ? -7.703 1.907 -2.487 1.00 90.88 98 LEU A C 1
ATOM 773 O O . LEU A 1 98 ? -6.934 1.386 -3.289 1.00 90.88 98 LEU A O 1
ATOM 777 N N . TYR A 1 99 ? -7.958 1.371 -1.291 1.00 89.62 99 TYR A N 1
ATOM 778 C CA . TYR A 1 99 ? -7.419 0.085 -0.858 1.00 89.62 99 TYR A CA 1
ATOM 779 C C . TYR A 1 99 ? -7.859 -1.059 -1.781 1.00 89.62 99 TYR A C 1
ATOM 781 O O . TYR A 1 99 ? -7.023 -1.827 -2.253 1.00 89.62 99 TYR A O 1
ATOM 789 N N . MET A 1 100 ? -9.156 -1.157 -2.089 1.00 92.62 100 MET A N 1
ATOM 790 C CA . MET A 1 100 ? -9.670 -2.197 -2.983 1.00 92.62 100 MET A CA 1
ATOM 791 C C . MET A 1 100 ? -9.118 -2.082 -4.404 1.00 92.62 100 MET A C 1
ATOM 793 O O . MET A 1 100 ? -8.893 -3.112 -5.032 1.00 92.62 100 MET A O 1
ATOM 797 N N . MET A 1 101 ? -8.869 -0.870 -4.907 1.00 94.44 101 MET A N 1
ATOM 798 C CA . MET A 1 101 ? -8.225 -0.660 -6.205 1.00 94.44 101 MET A CA 1
ATOM 799 C C . MET A 1 101 ? -6.821 -1.261 -6.214 1.00 94.44 101 MET A C 1
ATOM 801 O O . MET A 1 101 ? -6.549 -2.125 -7.046 1.00 94.44 101 MET A O 1
ATOM 805 N N . GLY A 1 102 ? -5.984 -0.902 -5.236 1.00 93.06 102 GLY A N 1
ATOM 806 C CA . GLY A 1 102 ? -4.629 -1.446 -5.121 1.00 93.06 102 GLY A CA 1
ATOM 807 C C . GLY A 1 102 ? -4.629 -2.967 -4.971 1.00 93.06 102 GLY A C 1
ATOM 808 O O . GLY A 1 102 ? -3.921 -3.660 -5.695 1.00 93.06 102 GLY A O 1
ATOM 809 N N . MET A 1 103 ? -5.498 -3.502 -4.107 1.00 91.38 103 MET A N 1
ATOM 810 C CA . MET A 1 103 ? -5.648 -4.950 -3.936 1.00 91.38 103 MET A CA 1
ATOM 811 C C . MET A 1 103 ? -6.091 -5.648 -5.223 1.00 91.38 103 MET A C 1
ATOM 813 O O . MET A 1 103 ? -5.572 -6.710 -5.538 1.00 91.38 103 MET A O 1
ATOM 817 N N . THR A 1 104 ? -7.022 -5.067 -5.983 1.00 94.50 104 THR A N 1
ATOM 818 C CA . THR A 1 104 ? -7.477 -5.645 -7.258 1.00 94.50 104 THR A CA 1
ATOM 819 C C . THR A 1 104 ? -6.360 -5.630 -8.296 1.00 94.50 104 THR A C 1
ATOM 821 O O . THR A 1 104 ? -6.172 -6.624 -8.988 1.00 94.50 104 THR A O 1
ATOM 824 N N . GLY A 1 105 ? -5.584 -4.544 -8.373 1.00 93.56 105 GLY A N 1
ATOM 825 C CA . GLY A 1 105 ? -4.425 -4.452 -9.263 1.00 93.56 105 GLY A CA 1
ATOM 826 C C . GLY A 1 105 ? -3.340 -5.475 -8.920 1.00 93.56 105 GLY A C 1
ATOM 827 O O . GLY A 1 105 ? -2.834 -6.151 -9.809 1.00 93.56 105 GLY A O 1
ATOM 828 N N . ILE A 1 106 ? -3.045 -5.665 -7.630 1.00 92.00 106 ILE A N 1
ATOM 829 C CA . ILE A 1 106 ? -2.099 -6.690 -7.166 1.00 92.00 106 ILE A CA 1
ATOM 830 C C . ILE A 1 106 ? -2.637 -8.099 -7.440 1.00 92.00 106 ILE A C 1
ATOM 832 O O . ILE A 1 106 ? -1.894 -8.951 -7.910 1.00 92.00 106 ILE A O 1
ATOM 836 N N . LEU A 1 107 ? -3.922 -8.360 -7.185 1.00 92.94 107 LEU A N 1
ATOM 837 C CA . LEU A 1 107 ? -4.539 -9.654 -7.494 1.00 92.94 107 LEU A CA 1
ATOM 838 C C . LEU A 1 107 ? -4.512 -9.955 -8.992 1.00 92.94 107 LEU A C 1
ATOM 840 O O . LEU A 1 107 ? -4.313 -11.106 -9.363 1.00 92.94 107 LEU A O 1
ATOM 844 N N . LEU A 1 108 ? -4.687 -8.937 -9.835 1.00 93.31 108 LEU A N 1
ATOM 845 C CA . LEU A 1 108 ? -4.564 -9.067 -11.282 1.00 93.31 108 LEU A CA 1
ATOM 846 C C . LEU A 1 108 ? -3.130 -9.398 -11.692 1.00 93.31 108 LEU A C 1
ATOM 848 O O . LEU A 1 108 ? -2.934 -10.336 -12.454 1.00 93.31 108 LEU A O 1
ATOM 852 N N . LEU A 1 109 ? -2.137 -8.713 -11.124 1.00 90.88 109 LEU A N 1
ATOM 853 C CA . LEU A 1 109 ? -0.727 -9.029 -11.356 1.00 90.88 109 LEU A CA 1
ATOM 854 C C . LEU A 1 109 ? -0.375 -10.457 -10.908 1.00 90.88 109 LEU A C 1
ATOM 856 O O . LEU A 1 109 ? 0.277 -11.192 -11.641 1.00 90.88 109 LEU A O 1
ATOM 860 N N . ILE A 1 110 ? -0.831 -10.868 -9.721 1.00 89.50 110 ILE A N 1
ATOM 861 C CA . ILE A 1 110 ? -0.629 -12.232 -9.214 1.00 89.50 110 ILE A CA 1
ATOM 862 C C . ILE A 1 110 ? -1.303 -13.246 -10.137 1.00 89.50 110 ILE A C 1
ATOM 864 O O . ILE A 1 110 ? -0.717 -14.284 -10.420 1.00 89.50 110 ILE A O 1
ATOM 868 N N . ALA A 1 111 ? -2.522 -12.963 -10.601 1.00 90.19 111 ALA A N 1
ATOM 869 C CA . ALA A 1 111 ? -3.229 -13.849 -11.510 1.00 90.19 111 ALA A CA 1
ATOM 870 C C . ALA A 1 111 ? -2.474 -13.987 -12.841 1.00 90.19 111 ALA A C 1
ATOM 872 O O . ALA A 1 111 ? -2.243 -15.115 -13.256 1.00 90.19 111 ALA A O 1
ATOM 873 N N . GLU A 1 112 ? -2.022 -12.891 -13.459 1.00 88.31 112 GLU A N 1
ATOM 874 C CA . GLU A 1 112 ? -1.199 -12.927 -14.684 1.00 88.31 112 GLU A CA 1
ATOM 875 C C . GLU A 1 112 ? 0.023 -13.838 -14.499 1.00 88.31 112 GLU A C 1
ATOM 877 O O . GLU A 1 112 ? 0.191 -14.811 -15.230 1.00 88.31 112 GLU A O 1
ATOM 882 N N . LEU A 1 113 ? 0.796 -13.608 -13.432 1.00 87.94 113 LEU A N 1
ATOM 883 C CA . LEU A 1 113 ? 1.998 -14.387 -13.122 1.00 87.94 113 LEU A CA 1
ATOM 884 C C . LEU A 1 113 ? 1.718 -15.865 -12.815 1.00 87.94 113 LEU A C 1
ATOM 886 O O . LEU A 1 113 ? 2.579 -16.715 -13.032 1.00 87.94 113 LEU A O 1
ATOM 890 N N . MET A 1 114 ? 0.542 -16.176 -12.268 1.00 87.31 114 MET A N 1
ATOM 891 C CA . MET A 1 114 ? 0.158 -17.538 -11.897 1.00 87.31 114 MET A CA 1
ATOM 892 C C . MET A 1 114 ? -0.246 -18.383 -13.112 1.00 87.31 114 MET A C 1
ATOM 894 O O . MET A 1 114 ? -0.038 -19.595 -13.084 1.00 87.31 114 MET A O 1
ATOM 898 N N . PHE A 1 115 ? -0.839 -17.773 -14.145 1.00 84.12 115 PHE A N 1
ATOM 899 C CA . PHE A 1 115 ? -1.278 -18.487 -15.350 1.00 84.12 115 PHE A CA 1
ATOM 900 C C . PHE A 1 115 ? -0.167 -18.612 -16.386 1.00 84.12 115 PHE A C 1
ATOM 902 O O . PHE A 1 115 ? 0.126 -19.726 -16.817 1.00 84.12 115 PHE A O 1
ATOM 909 N N . ASP A 1 116 ? 0.461 -17.498 -16.758 1.00 80.62 116 ASP A N 1
ATOM 910 C CA . ASP A 1 116 ? 1.628 -17.513 -17.631 1.00 80.62 116 ASP A CA 1
ATOM 911 C C . ASP A 1 116 ? 2.600 -16.396 -17.223 1.00 80.62 116 ASP A C 1
ATOM 913 O O . ASP A 1 116 ? 2.385 -15.230 -17.547 1.00 80.62 116 ASP A O 1
ATOM 917 N N . PRO A 1 117 ? 3.709 -16.725 -16.539 1.00 81.00 117 PRO A N 1
ATOM 918 C CA . PRO A 1 117 ? 4.668 -15.720 -16.097 1.00 81.00 117 PRO A CA 1
ATOM 919 C C . PRO A 1 117 ? 5.428 -15.047 -17.251 1.00 81.00 117 PRO A C 1
ATOM 921 O O . PRO A 1 117 ? 6.166 -14.094 -17.004 1.00 81.00 117 PRO A O 1
ATOM 924 N N . LYS A 1 118 ? 5.308 -15.547 -18.489 1.00 80.25 118 LYS A N 1
ATOM 925 C CA . LYS A 1 118 ? 6.032 -15.030 -19.660 1.00 80.25 118 LYS A CA 1
ATOM 926 C C . LYS A 1 118 ? 5.168 -14.183 -20.582 1.00 80.25 118 LYS A C 1
ATOM 928 O O . LYS A 1 118 ? 5.725 -13.377 -21.326 1.00 80.25 118 LYS A O 1
ATOM 933 N N . THR A 1 119 ? 3.852 -14.355 -20.539 1.00 81.25 119 THR A N 1
ATOM 934 C CA . THR A 1 119 ? 2.926 -13.708 -21.467 1.00 81.25 119 THR A CA 1
ATOM 935 C C . THR A 1 119 ? 2.022 -12.754 -20.710 1.00 81.25 119 THR A C 1
ATOM 937 O O . THR A 1 119 ? 1.224 -13.190 -19.888 1.00 81.25 119 THR A O 1
ATOM 940 N N . PHE A 1 120 ? 2.104 -11.460 -21.017 1.00 83.19 120 PHE A N 1
ATOM 941 C CA . PHE A 1 120 ? 1.237 -10.456 -20.400 1.00 83.19 120 PHE A CA 1
ATOM 942 C C . PHE A 1 120 ? 0.277 -9.858 -21.414 1.00 83.19 120 PHE A C 1
ATOM 944 O O . PHE A 1 120 ? 0.671 -9.436 -22.507 1.00 83.19 120 PHE A O 1
ATOM 951 N N . TYR A 1 121 ? -0.989 -9.742 -21.023 1.00 86.88 121 TYR A N 1
ATOM 952 C CA . TYR A 1 121 ? -1.978 -9.064 -21.850 1.00 86.88 121 TYR A CA 1
ATOM 953 C C . TYR A 1 121 ? -1.899 -7.545 -21.657 1.00 86.88 121 TYR A C 1
ATOM 955 O O . TYR A 1 121 ? -2.097 -7.026 -20.554 1.00 86.88 121 TYR A O 1
ATOM 963 N N . GLN A 1 122 ? -1.638 -6.797 -22.733 1.00 87.38 122 GLN A N 1
ATOM 964 C CA . GLN A 1 122 ? -1.383 -5.354 -22.656 1.00 87.38 122 GLN A CA 1
ATOM 965 C C . GLN A 1 122 ? -2.513 -4.546 -21.974 1.00 87.38 122 GLN A C 1
ATOM 967 O O . GLN A 1 122 ? -2.206 -3.688 -21.141 1.00 87.38 122 GLN A O 1
ATOM 972 N N . PRO A 1 123 ? -3.814 -4.808 -22.225 1.00 88.50 123 PRO A N 1
ATOM 973 C CA . PRO A 1 123 ? -4.893 -4.160 -21.476 1.00 88.50 123 PRO A CA 1
ATOM 974 C C . PRO A 1 123 ? -4.857 -4.432 -19.969 1.00 88.50 123 PRO A C 1
ATOM 976 O O . PRO A 1 123 ? -5.132 -3.522 -19.183 1.00 88.50 123 PRO A O 1
ATOM 979 N N . ASN A 1 124 ? -4.490 -5.649 -19.556 1.00 90.19 124 ASN A N 1
ATOM 980 C CA . ASN A 1 124 ? -4.384 -5.998 -18.141 1.00 90.19 124 ASN A CA 1
ATOM 981 C C . ASN A 1 124 ? -3.224 -5.233 -17.495 1.00 90.19 124 ASN A C 1
ATOM 983 O O . ASN A 1 124 ? -3.397 -4.704 -16.401 1.00 90.19 124 ASN A O 1
ATOM 987 N N . LEU A 1 125 ? -2.101 -5.053 -18.199 1.00 89.06 125 LEU A N 1
ATOM 988 C CA . LEU A 1 125 ? -0.991 -4.215 -17.731 1.00 89.06 125 LEU A CA 1
ATOM 989 C C . LEU A 1 125 ? -1.406 -2.753 -17.514 1.00 89.06 125 LEU A C 1
ATOM 991 O O . LEU A 1 125 ? -1.093 -2.179 -16.471 1.00 89.06 125 LEU A O 1
ATOM 995 N N . TYR A 1 126 ? -2.153 -2.148 -18.445 1.00 91.06 126 TYR A N 1
ATOM 996 C CA . TYR A 1 126 ? -2.670 -0.788 -18.246 1.00 91.06 126 TYR A CA 1
ATOM 997 C C . TYR A 1 126 ? -3.634 -0.706 -17.064 1.00 91.06 126 TYR A C 1
ATOM 999 O O . TYR A 1 126 ? -3.574 0.242 -16.278 1.00 91.06 126 TYR A O 1
ATOM 1007 N N . LEU A 1 127 ? -4.499 -1.710 -16.905 1.00 92.12 127 LEU A N 1
ATOM 1008 C CA . LEU A 1 127 ? -5.430 -1.768 -15.788 1.00 92.12 127 LEU A CA 1
ATOM 1009 C C . LEU A 1 127 ? -4.698 -1.911 -14.448 1.00 92.12 127 LEU A C 1
ATOM 1011 O O . LEU A 1 127 ? -5.025 -1.183 -13.512 1.00 92.12 127 LEU A O 1
ATOM 1015 N N . ILE A 1 128 ? -3.685 -2.780 -14.361 1.00 92.69 128 ILE A N 1
ATOM 1016 C CA . ILE A 1 128 ? -2.797 -2.896 -13.194 1.00 92.69 128 ILE A CA 1
ATOM 1017 C C . ILE A 1 128 ? -2.148 -1.540 -12.911 1.00 92.69 128 ILE A C 1
ATOM 1019 O O . ILE A 1 128 ? -2.223 -1.053 -11.783 1.00 92.69 128 ILE A O 1
ATOM 1023 N N . GLY A 1 129 ? -1.577 -0.898 -13.934 1.00 90.88 129 GLY A N 1
ATOM 1024 C CA . GLY A 1 129 ? -0.925 0.405 -13.816 1.00 90.88 129 GLY A CA 1
ATOM 1025 C C . GLY A 1 129 ? -1.841 1.477 -13.224 1.00 90.88 129 GLY A C 1
ATOM 1026 O O . GLY A 1 129 ? -1.430 2.210 -12.330 1.00 90.88 129 GLY A O 1
ATOM 1027 N N . VAL A 1 130 ? 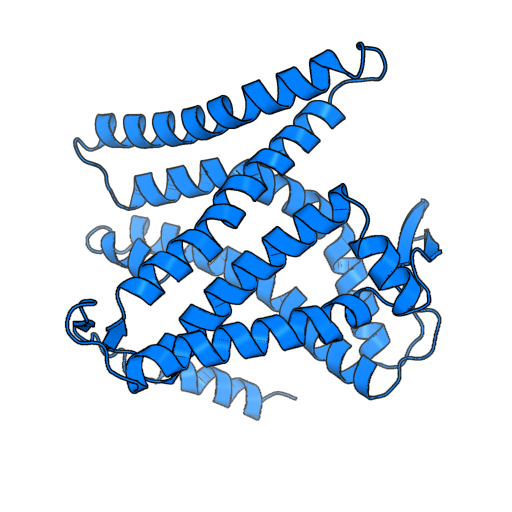-3.108 1.532 -13.641 1.00 93.94 130 VAL A N 1
ATOM 1028 C CA . VAL A 1 130 ? -4.093 2.471 -13.079 1.00 93.94 130 VAL A CA 1
ATOM 1029 C C . VAL A 1 130 ? -4.520 2.071 -11.663 1.00 93.94 130 VAL A C 1
ATOM 1031 O O . VAL A 1 130 ? -4.555 2.917 -10.767 1.00 93.94 130 VAL A O 1
ATOM 1034 N N . LEU A 1 131 ? -4.847 0.794 -11.446 1.00 94.31 131 LEU A N 1
ATOM 1035 C CA . LEU A 1 131 ? -5.352 0.281 -10.169 1.00 94.31 131 LEU A CA 1
ATOM 1036 C C . LEU A 1 131 ? -4.323 0.374 -9.041 1.00 94.31 131 LEU A C 1
ATOM 1038 O O . LEU A 1 131 ? -4.709 0.611 -7.899 1.00 94.31 131 LEU A O 1
ATOM 1042 N N . VAL A 1 132 ? -3.038 0.212 -9.355 1.00 92.75 132 VAL A N 1
ATOM 1043 C CA . VAL A 1 132 ? -1.921 0.333 -8.408 1.00 92.75 132 VAL A CA 1
ATOM 1044 C C . VAL A 1 132 ? -1.392 1.768 -8.362 1.00 92.75 132 VAL A C 1
ATOM 1046 O O . VAL A 1 132 ? -1.167 2.309 -7.278 1.00 92.75 132 VAL A O 1
ATOM 1049 N N . GLY A 1 133 ? -1.255 2.423 -9.516 1.00 90.50 133 GLY A N 1
ATOM 1050 C CA . GLY A 1 133 ? -0.703 3.772 -9.620 1.00 90.50 133 GLY A CA 1
ATOM 1051 C C . GLY A 1 133 ? -1.560 4.836 -8.938 1.00 90.50 133 GLY A C 1
ATOM 1052 O O . GLY A 1 133 ? -1.023 5.707 -8.255 1.00 90.50 133 GLY A O 1
ATOM 1053 N N . LEU A 1 134 ? -2.894 4.757 -9.042 1.00 91.94 134 LEU A N 1
ATOM 1054 C CA . LEU A 1 134 ? -3.769 5.745 -8.404 1.00 91.94 134 LEU A CA 1
ATOM 1055 C C . LEU A 1 134 ? -3.627 5.739 -6.862 1.00 91.94 134 LEU A C 1
ATOM 1057 O O . LEU A 1 134 ? -3.396 6.812 -6.299 1.00 91.94 134 LEU A O 1
ATOM 1061 N N . PRO A 1 135 ? -3.688 4.590 -6.155 1.00 91.25 135 PRO A N 1
ATOM 1062 C CA . PRO A 1 135 ? -3.349 4.514 -4.731 1.00 91.25 135 PRO A CA 1
ATOM 1063 C C . PRO A 1 135 ? -1.967 5.054 -4.372 1.00 91.25 135 PRO A C 1
ATOM 1065 O O . PRO A 1 135 ? -1.852 5.775 -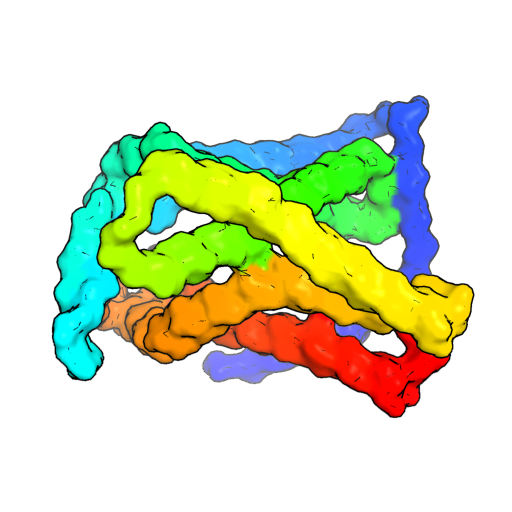3.380 1.00 91.25 135 PRO A O 1
ATOM 1068 N N . ILE A 1 136 ? -0.942 4.747 -5.176 1.00 89.38 136 ILE A N 1
ATOM 1069 C CA . ILE A 1 136 ? 0.432 5.217 -4.948 1.00 89.38 136 ILE A CA 1
ATOM 1070 C C . ILE A 1 136 ? 0.510 6.744 -4.997 1.00 89.38 136 ILE A C 1
ATOM 1072 O O . ILE A 1 136 ? 1.220 7.331 -4.193 1.00 89.38 136 ILE A O 1
ATOM 1076 N N . VAL A 1 137 ? -0.240 7.405 -5.881 1.00 89.56 137 VAL A N 1
ATOM 1077 C CA . VAL A 1 137 ? -0.250 8.876 -5.970 1.00 89.56 137 VAL A CA 1
ATOM 1078 C C . VAL A 1 137 ? -1.094 9.513 -4.866 1.00 89.56 137 VAL A C 1
ATOM 1080 O O . VAL A 1 137 ? -0.694 10.504 -4.253 1.00 89.56 137 VAL A O 1
ATOM 1083 N N . VAL A 1 138 ? -2.277 8.959 -4.596 1.00 89.62 138 VAL A N 1
ATOM 1084 C CA . VAL A 1 138 ? -3.223 9.539 -3.631 1.00 89.62 138 VAL A CA 1
ATOM 1085 C C . VAL A 1 138 ? -2.725 9.381 -2.191 1.00 89.62 138 VAL A C 1
ATOM 1087 O O . VAL A 1 138 ? -2.967 10.262 -1.365 1.00 89.62 138 VAL A O 1
ATOM 1090 N N . SER A 1 139 ? -2.006 8.298 -1.876 1.00 87.88 139 SER A N 1
ATOM 1091 C CA . SER A 1 139 ? -1.556 8.007 -0.510 1.00 87.88 139 SER A CA 1
ATOM 1092 C C . SER A 1 139 ? -0.597 9.070 0.063 1.00 87.88 139 SER A C 1
ATOM 1094 O O . SER A 1 139 ? -0.926 9.619 1.121 1.00 87.88 139 SER A O 1
ATOM 1096 N N . PRO A 1 140 ? 0.528 9.439 -0.585 1.00 89.56 140 PRO A N 1
ATOM 1097 C CA . PRO A 1 140 ? 1.411 10.496 -0.086 1.00 89.56 140 PRO A CA 1
ATOM 1098 C C . PRO A 1 140 ? 0.742 11.862 -0.050 1.00 89.56 140 PRO A C 1
ATOM 1100 O O . PRO A 1 140 ? 1.003 12.640 0.866 1.00 89.56 140 PRO A O 1
ATOM 1103 N N . TRP A 1 141 ? -0.162 12.140 -0.992 1.00 89.19 141 TRP A N 1
ATOM 1104 C CA . TRP A 1 141 ? -0.893 13.402 -1.031 1.00 89.19 141 TRP A CA 1
ATOM 1105 C C . TRP A 1 141 ? -1.829 13.578 0.167 1.00 89.19 141 TRP A C 1
ATOM 1107 O O . TRP A 1 141 ? -1.712 14.568 0.895 1.00 89.19 141 TRP A O 1
ATOM 1117 N N . GLU A 1 142 ? -2.719 12.615 0.418 1.00 86.00 142 GLU A N 1
ATOM 1118 C CA . GLU A 1 142 ? -3.614 12.668 1.580 1.00 86.00 142 GLU A CA 1
ATOM 1119 C C . GLU A 1 142 ? -2.813 12.639 2.892 1.00 86.00 142 GLU A C 1
ATOM 1121 O O . GLU A 1 142 ? -3.148 13.360 3.835 1.00 86.00 142 GLU A O 1
ATOM 1126 N N . THR A 1 143 ? -1.701 11.895 2.933 1.00 87.38 143 THR A N 1
ATOM 1127 C CA . THR A 1 143 ? -0.821 11.850 4.107 1.00 87.38 143 THR A CA 1
ATOM 1128 C C . THR A 1 143 ? -0.150 13.192 4.392 1.00 87.38 143 THR A C 1
ATOM 1130 O O . THR A 1 143 ? -0.213 13.678 5.522 1.00 87.38 143 THR A O 1
ATOM 1133 N N . LEU A 1 144 ? 0.471 13.822 3.392 1.00 86.81 144 LEU A N 1
ATOM 1134 C CA . LEU A 1 144 ? 1.114 15.127 3.549 1.00 86.81 144 LEU A CA 1
ATOM 1135 C C . LEU A 1 144 ? 0.092 16.190 3.962 1.00 86.81 144 LEU A C 1
ATOM 1137 O O . LEU A 1 144 ? 0.352 16.999 4.853 1.00 86.81 144 LEU A O 1
ATOM 1141 N N . ASN A 1 145 ? -1.091 16.165 3.349 1.00 84.75 145 ASN A N 1
ATOM 1142 C CA . ASN A 1 145 ? -2.169 17.077 3.697 1.00 84.75 145 ASN A CA 1
ATOM 1143 C C . ASN A 1 145 ? -2.614 16.909 5.162 1.00 84.75 145 ASN A C 1
ATOM 1145 O O . ASN A 1 145 ? -2.789 17.903 5.865 1.00 84.75 145 ASN A O 1
ATOM 1149 N N . ALA A 1 146 ? -2.735 15.674 5.657 1.00 78.94 146 ALA A N 1
ATOM 1150 C CA . ALA A 1 146 ? -3.035 15.414 7.064 1.00 78.94 146 ALA A CA 1
ATOM 1151 C C . ALA A 1 146 ? -1.915 15.898 8.004 1.00 78.94 146 ALA A C 1
ATOM 1153 O O . ALA A 1 146 ? -2.200 16.514 9.032 1.00 78.94 146 ALA A O 1
ATOM 1154 N N . GLN A 1 147 ? -0.648 15.674 7.639 1.00 79.25 147 GLN A N 1
ATOM 1155 C CA . GLN A 1 147 ? 0.505 16.116 8.428 1.00 79.25 147 GLN A CA 1
ATOM 1156 C C . GLN A 1 147 ? 0.590 17.644 8.529 1.00 79.25 147 GLN A C 1
ATOM 1158 O O . GLN A 1 147 ? 0.773 18.167 9.623 1.00 79.25 147 GLN A O 1
ATOM 1163 N N . LEU A 1 148 ? 0.412 18.376 7.426 1.00 75.19 148 LEU A N 1
ATOM 1164 C CA . LEU A 1 148 ? 0.512 19.840 7.424 1.00 75.19 148 LEU A CA 1
ATOM 1165 C C . LEU A 1 148 ? -0.663 20.519 8.133 1.00 75.19 148 LEU A C 1
ATOM 1167 O O . LEU A 1 148 ? -0.463 21.512 8.830 1.00 75.19 148 LEU A O 1
ATOM 1171 N N . ILE A 1 149 ? -1.878 19.976 8.005 1.00 66.25 149 ILE A N 1
ATOM 1172 C CA . ILE A 1 149 ? -3.052 20.496 8.722 1.00 66.25 149 ILE A CA 1
ATOM 1173 C C . ILE A 1 149 ? -2.930 20.224 10.230 1.00 66.25 149 ILE A C 1
ATOM 1175 O O . ILE A 1 149 ? -3.278 21.090 11.027 1.00 66.25 149 ILE A O 1
ATOM 1179 N N . GLY A 1 150 ? -2.393 19.065 10.632 1.00 57.06 150 GLY A N 1
ATOM 1180 C CA . GLY A 1 150 ? -2.196 18.706 12.042 1.00 57.06 150 GLY A CA 1
ATOM 1181 C C . GLY A 1 150 ? -1.111 19.511 12.771 1.00 57.06 150 GLY A C 1
ATOM 1182 O O . GLY A 1 150 ? -1.132 19.587 13.996 1.00 57.06 150 GLY A O 1
ATOM 1183 N N . VAL A 1 151 ? -0.183 20.140 12.042 1.00 54.47 151 VAL A N 1
ATOM 1184 C CA . VAL A 1 151 ? 0.880 21.000 12.606 1.00 54.47 151 VAL A CA 1
ATOM 1185 C C . VAL A 1 151 ? 0.377 22.430 12.889 1.00 54.47 151 VAL A C 1
ATOM 1187 O O . VAL A 1 151 ? 0.974 23.161 13.682 1.00 54.47 151 VAL A O 1
ATOM 1190 N N . GLY A 1 152 ? -0.758 22.834 12.308 1.00 48.03 152 GLY A N 1
ATOM 1191 C CA . GLY A 1 152 ? -1.378 24.135 12.552 1.00 48.03 152 GLY A CA 1
ATOM 1192 C C . GLY A 1 152 ? -2.146 24.169 13.873 1.00 48.03 152 GLY A C 1
ATOM 1193 O O . GLY A 1 152 ? -3.282 23.705 13.941 1.00 48.03 152 GLY A O 1
ATOM 1194 N N . LYS A 1 153 ? -1.544 24.758 14.915 1.00 41.50 153 LYS A N 1
ATOM 1195 C CA . LYS A 1 153 ? -2.223 25.118 16.173 1.00 41.50 153 LYS A CA 1
ATOM 1196 C C . LYS A 1 153 ? -3.613 25.712 15.906 1.00 41.50 153 LYS A C 1
ATOM 1198 O O . LYS A 1 153 ? -3.784 26.549 15.020 1.00 41.50 153 LYS A O 1
ATOM 1203 N N . ALA A 1 154 ? -4.573 25.283 16.725 1.00 48.41 154 ALA A N 1
ATOM 1204 C CA . ALA A 1 154 ? -5.923 25.820 16.832 1.00 48.41 154 ALA A CA 1
ATOM 1205 C C . ALA A 1 154 ? -5.964 27.346 16.603 1.00 48.41 154 ALA A C 1
ATOM 1207 O O . ALA A 1 154 ? -5.306 28.069 17.345 1.00 48.41 154 ALA A O 1
ATOM 1208 N N . ASN A 1 155 ? -6.726 27.793 15.588 1.00 48.38 155 ASN A N 1
ATOM 1209 C CA . ASN A 1 155 ? -7.216 29.170 15.326 1.00 48.38 155 ASN A CA 1
ATOM 1210 C C . ASN A 1 155 ? -6.996 29.756 13.916 1.00 48.38 155 ASN A C 1
ATOM 1212 O O . ASN A 1 155 ? -6.821 30.965 13.783 1.00 48.38 155 ASN A O 1
ATOM 1216 N N . ILE A 1 156 ? -7.113 28.986 12.827 1.00 49.09 156 ILE A N 1
ATOM 1217 C CA . ILE A 1 156 ? -7.253 29.602 11.490 1.00 49.09 156 ILE A CA 1
ATOM 1218 C C . ILE A 1 156 ? -8.456 29.012 10.751 1.00 49.09 156 ILE A C 1
ATOM 1220 O O . ILE A 1 156 ? -8.521 27.810 10.517 1.00 49.09 156 ILE A O 1
ATOM 1224 N N . LYS A 1 157 ? -9.418 29.890 10.414 1.00 47.06 157 LYS A N 1
ATOM 1225 C CA . LYS A 1 157 ? -10.654 29.683 9.625 1.00 47.06 157 LYS A CA 1
ATOM 1226 C C . LYS A 1 157 ? -10.660 28.365 8.820 1.00 47.06 157 LYS A C 1
ATOM 1228 O O . LYS A 1 157 ? -10.223 28.308 7.669 1.00 47.06 157 LYS A O 1
ATOM 1233 N N . ALA A 1 158 ? -11.209 27.320 9.444 1.00 52.91 158 ALA A N 1
ATOM 1234 C CA . ALA A 1 158 ? -11.006 25.904 9.115 1.00 52.91 158 ALA A CA 1
ATOM 1235 C C . ALA A 1 158 ? -11.480 25.443 7.717 1.00 52.91 158 ALA A C 1
ATOM 1237 O O . ALA A 1 158 ? -11.095 24.369 7.257 1.00 52.91 158 ALA A O 1
ATOM 1238 N N . GLY A 1 159 ? -12.294 26.233 7.010 1.00 54.66 159 GLY A N 1
ATOM 1239 C CA . GLY A 1 159 ? -12.842 25.848 5.702 1.00 54.66 159 GLY A CA 1
ATOM 1240 C C . GLY A 1 159 ? -11.970 26.210 4.495 1.00 54.66 159 GLY A C 1
ATOM 1241 O O . GLY A 1 159 ? -11.923 25.456 3.526 1.00 54.66 159 GLY A O 1
ATOM 1242 N N . PHE A 1 160 ? -11.281 27.356 4.532 1.00 49.91 160 PHE A N 1
ATOM 1243 C CA . PHE A 1 160 ? -10.539 27.869 3.370 1.00 49.91 160 PHE A CA 1
ATOM 1244 C C . PHE A 1 160 ? -9.067 27.444 3.401 1.00 49.91 160 PHE A C 1
ATOM 1246 O O . PHE A 1 160 ? -8.536 27.008 2.384 1.00 49.91 160 PHE A O 1
ATOM 1253 N N . ALA A 1 161 ? -8.440 27.458 4.583 1.00 55.22 161 ALA A N 1
ATOM 1254 C CA . ALA A 1 161 ? -7.064 26.995 4.769 1.00 55.22 161 ALA A CA 1
ATOM 1255 C C . ALA A 1 161 ? -6.906 25.484 4.500 1.00 55.22 161 ALA A C 1
ATOM 1257 O O . ALA A 1 161 ? -5.908 25.069 3.922 1.00 55.22 161 ALA A O 1
ATOM 1258 N N . SER A 1 162 ? -7.911 24.665 4.835 1.00 58.34 162 SER A N 1
ATOM 1259 C CA . SER A 1 162 ? -7.890 23.216 4.573 1.00 58.34 162 SER A CA 1
ATOM 1260 C C . SER A 1 162 ? -8.060 22.867 3.090 1.00 58.34 162 SER A C 1
ATOM 1262 O O . SER A 1 162 ? -7.449 21.919 2.601 1.00 58.34 162 SER A O 1
ATOM 1264 N N . ARG A 1 163 ? -8.856 23.646 2.343 1.00 56.56 163 ARG A N 1
ATOM 1265 C CA . ARG A 1 163 ? -8.974 23.508 0.882 1.00 56.56 163 ARG A CA 1
ATOM 1266 C C . ARG A 1 163 ? -7.727 24.019 0.166 1.00 56.56 163 ARG A C 1
ATOM 1268 O O . ARG A 1 163 ? -7.267 23.358 -0.759 1.00 56.56 163 ARG A O 1
ATOM 1275 N N . LEU A 1 164 ? -7.160 25.138 0.619 1.00 58.91 164 LEU A N 1
ATOM 1276 C CA . LEU A 1 164 ? -5.924 25.683 0.062 1.00 58.91 164 LEU A CA 1
ATOM 1277 C C . LEU A 1 164 ? -4.731 24.753 0.336 1.00 58.91 164 LEU A C 1
ATOM 1279 O O . LEU A 1 164 ? -3.956 24.505 -0.575 1.00 58.91 164 LEU A O 1
ATOM 1283 N N . GLY A 1 165 ? -4.650 24.144 1.525 1.00 61.09 165 GLY A N 1
ATOM 1284 C CA . GLY A 1 165 ? -3.646 23.126 1.862 1.00 61.09 165 GLY A CA 1
ATOM 1285 C C . GLY A 1 165 ? -3.694 21.889 0.956 1.00 61.09 165 GLY A C 1
ATOM 1286 O O . GLY A 1 165 ? -2.660 21.407 0.500 1.00 61.09 165 GLY A O 1
ATOM 1287 N N . ARG A 1 166 ? -4.891 21.410 0.592 1.00 65.88 166 ARG A N 1
ATOM 1288 C CA . ARG A 1 166 ? -5.038 20.310 -0.384 1.00 65.88 166 ARG A CA 1
ATOM 1289 C C . ARG A 1 166 ? -4.569 20.698 -1.788 1.00 65.88 166 ARG A C 1
ATOM 1291 O O . ARG A 1 166 ? -3.984 19.870 -2.478 1.00 65.88 166 ARG A O 1
ATOM 1298 N N . LEU A 1 167 ? -4.812 21.945 -2.192 1.00 71.44 167 LEU A N 1
ATOM 1299 C CA . LEU A 1 167 ? -4.393 22.497 -3.485 1.00 71.44 167 LEU A CA 1
ATOM 1300 C C . LEU A 1 167 ? -2.885 22.778 -3.560 1.00 71.44 167 LEU A C 1
ATOM 1302 O O . LEU A 1 167 ? -2.324 22.706 -4.646 1.00 71.44 167 LEU A O 1
ATOM 1306 N N . THR A 1 168 ? -2.221 23.069 -2.438 1.00 72.06 168 THR A N 1
ATOM 1307 C CA . THR A 1 168 ? -0.776 23.358 -2.403 1.00 72.06 168 THR A CA 1
ATOM 1308 C C . THR A 1 168 ? 0.090 22.115 -2.203 1.00 72.06 168 THR A C 1
ATOM 1310 O O . THR A 1 168 ? 1.225 22.080 -2.673 1.00 72.06 168 THR A O 1
ATOM 1313 N N . THR A 1 169 ? -0.430 21.075 -1.549 1.00 83.25 169 THR A N 1
ATOM 1314 C CA . THR A 1 169 ? 0.335 19.858 -1.221 1.00 83.25 169 THR A CA 1
ATOM 1315 C C . THR A 1 169 ? 0.661 18.979 -2.416 1.00 83.25 169 THR A C 1
ATOM 1317 O O . THR A 1 169 ? 1.770 18.458 -2.493 1.00 83.25 169 THR A O 1
ATOM 1320 N N . LEU A 1 170 ? -0.264 18.826 -3.365 1.00 84.38 170 LEU A N 1
ATOM 1321 C CA . LEU A 1 170 ? -0.016 18.013 -4.556 1.00 84.38 170 LEU A CA 1
ATOM 1322 C C . LEU A 1 170 ? 1.067 18.629 -5.468 1.00 84.38 170 LEU A C 1
ATOM 1324 O O . LEU A 1 170 ? 2.010 17.913 -5.804 1.00 84.38 170 LEU A O 1
ATOM 1328 N N . PRO A 1 171 ? 1.028 19.937 -5.812 1.00 87.44 171 PRO A N 1
ATOM 1329 C CA . PRO A 1 171 ? 2.122 20.585 -6.535 1.00 87.44 171 PRO A CA 1
ATOM 1330 C C . PRO A 1 171 ? 3.455 20.534 -5.792 1.00 87.44 171 PRO A C 1
ATOM 1332 O O . PRO A 1 171 ? 4.488 20.411 -6.435 1.00 87.44 171 PRO A O 1
ATOM 1335 N N . LEU A 1 172 ? 3.450 20.601 -4.457 1.00 88.00 172 LEU A N 1
ATOM 1336 C CA . LEU A 1 172 ? 4.673 20.476 -3.665 1.00 88.00 172 LEU A CA 1
ATOM 1337 C C . LEU A 1 172 ? 5.290 19.075 -3.793 1.00 88.00 172 LEU A C 1
ATOM 1339 O O . LEU A 1 172 ? 6.496 18.965 -3.988 1.00 88.00 172 LEU A O 1
ATOM 1343 N N . LEU A 1 173 ? 4.477 18.015 -3.732 1.00 90.31 173 LEU A N 1
ATOM 1344 C CA . LEU A 1 173 ? 4.947 16.636 -3.912 1.00 90.31 173 LEU A CA 1
ATOM 1345 C C . LEU A 1 173 ? 5.469 16.382 -5.320 1.00 90.31 173 LEU A C 1
ATOM 1347 O O . LEU A 1 173 ? 6.553 15.826 -5.486 1.00 90.31 173 LEU A O 1
ATOM 1351 N N . ILE A 1 174 ? 4.717 16.821 -6.330 1.00 89.25 174 ILE A N 1
ATOM 1352 C CA . ILE A 1 174 ? 5.139 16.713 -7.728 1.00 89.25 174 ILE A CA 1
ATOM 1353 C C . ILE A 1 174 ? 6.401 17.551 -7.952 1.00 89.25 174 ILE A C 1
ATOM 1355 O O . ILE A 1 174 ? 7.330 17.089 -8.600 1.00 89.25 174 ILE A O 1
ATOM 1359 N N . GLY A 1 175 ? 6.476 18.747 -7.368 1.00 90.31 175 GLY A N 1
ATOM 1360 C CA . GLY A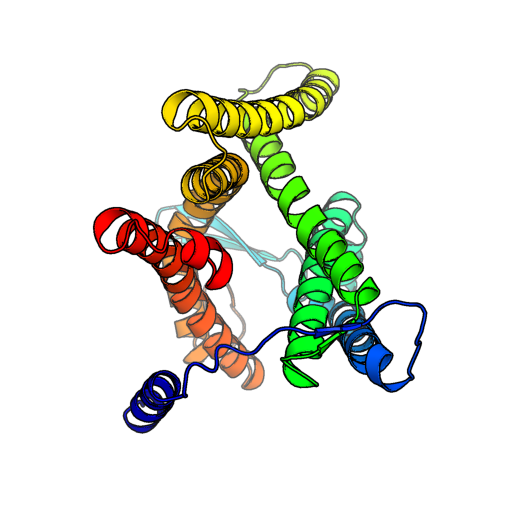 1 175 ? 7.650 19.612 -7.420 1.00 90.31 175 GLY A CA 1
ATOM 1361 C C . GLY A 1 175 ? 8.882 18.967 -6.789 1.00 90.31 175 GLY A C 1
ATOM 1362 O O . GLY A 1 175 ? 9.953 19.034 -7.378 1.00 90.31 175 GLY A O 1
ATOM 1363 N N . ALA A 1 176 ? 8.740 18.289 -5.647 1.00 90.25 176 ALA A N 1
ATOM 1364 C CA . ALA A 1 176 ? 9.832 17.554 -5.009 1.00 90.25 176 ALA A CA 1
ATOM 1365 C C . ALA A 1 176 ? 10.306 16.358 -5.857 1.00 90.25 176 ALA A C 1
ATOM 1367 O O . ALA A 1 176 ? 11.512 16.152 -6.014 1.00 90.25 176 ALA A O 1
ATOM 1368 N N . LEU A 1 177 ? 9.375 15.609 -6.457 1.00 91.44 177 LEU A N 1
ATOM 1369 C CA . LEU A 1 177 ? 9.692 14.526 -7.393 1.00 91.44 177 LEU A CA 1
ATOM 1370 C C . LEU A 1 177 ? 10.399 15.060 -8.649 1.00 91.44 177 LEU A C 1
ATOM 1372 O O . LEU A 1 177 ? 11.426 14.533 -9.056 1.00 91.44 177 LEU A O 1
ATOM 1376 N N . LEU A 1 178 ? 9.899 16.135 -9.258 1.00 91.88 178 LEU A N 1
ATOM 1377 C CA . LEU A 1 178 ? 10.516 16.711 -10.455 1.00 91.88 178 LEU A CA 1
ATOM 1378 C C . LEU A 1 178 ? 11.877 17.337 -10.148 1.00 91.88 178 LEU A C 1
ATOM 1380 O O . LEU A 1 178 ? 12.808 17.165 -10.926 1.00 91.88 178 LEU A O 1
ATOM 1384 N N . ALA A 1 179 ? 12.019 18.026 -9.015 1.00 91.12 179 ALA A N 1
ATOM 1385 C CA . ALA A 1 179 ? 13.290 18.605 -8.598 1.00 91.12 179 ALA A CA 1
ATOM 1386 C C . ALA A 1 179 ? 14.365 17.524 -8.431 1.00 91.12 179 ALA A C 1
ATOM 1388 O O . ALA A 1 179 ? 15.486 17.710 -8.888 1.00 91.12 179 ALA A O 1
ATOM 1389 N N . THR A 1 180 ? 14.020 16.381 -7.837 1.00 89.81 180 THR A N 1
ATOM 1390 C CA . THR A 1 180 ? 14.958 15.261 -7.663 1.00 89.81 180 THR A CA 1
ATOM 1391 C C . THR A 1 180 ? 15.351 14.611 -8.990 1.00 89.81 180 THR A C 1
ATOM 1393 O O . THR A 1 180 ? 16.537 14.369 -9.207 1.00 89.81 180 THR A O 1
ATOM 1396 N N . VAL A 1 181 ? 14.412 14.445 -9.928 1.00 89.44 181 VAL A N 1
ATOM 1397 C CA . VAL A 1 181 ? 14.723 13.983 -11.295 1.00 89.44 181 VAL A CA 1
ATOM 1398 C C . VAL A 1 181 ? 15.612 14.982 -12.046 1.00 89.44 181 VAL A C 1
ATOM 1400 O O . VAL A 1 181 ? 16.582 14.581 -12.686 1.00 89.44 181 VAL A O 1
ATOM 1403 N N . ILE A 1 182 ? 15.315 16.284 -11.965 1.00 89.81 182 ILE A N 1
ATOM 1404 C CA . ILE A 1 182 ? 16.095 17.340 -12.633 1.00 89.81 182 ILE A CA 1
ATOM 1405 C C . ILE A 1 182 ? 17.514 17.414 -12.064 1.00 89.81 182 ILE A C 1
ATOM 1407 O O . ILE A 1 182 ? 18.464 17.568 -12.827 1.00 89.81 182 ILE A O 1
ATOM 1411 N N . LEU A 1 183 ? 17.677 17.276 -10.746 1.00 89.44 183 LEU A N 1
ATOM 1412 C CA . LEU A 1 183 ? 18.997 17.215 -10.119 1.00 89.44 183 LEU A CA 1
ATOM 1413 C C . LEU A 1 183 ? 19.801 16.013 -10.628 1.00 89.44 183 LEU A C 1
ATOM 1415 O O . LEU A 1 183 ? 20.965 16.177 -10.983 1.00 89.44 183 LEU A O 1
ATOM 1419 N N . GLY A 1 184 ? 19.175 14.838 -10.743 1.00 86.19 184 GLY A N 1
ATOM 1420 C CA . GLY A 1 184 ? 19.817 13.661 -11.331 1.00 86.19 184 GLY A CA 1
ATOM 1421 C C . GLY A 1 184 ? 20.259 13.878 -12.776 1.00 86.19 184 GLY A C 1
ATOM 1422 O O . GLY A 1 184 ? 21.405 13.606 -13.128 1.00 86.19 184 GLY A O 1
ATOM 1423 N N . LEU A 1 185 ? 19.384 14.475 -13.589 1.00 88.50 185 LEU A N 1
ATOM 1424 C CA . LEU A 1 185 ? 19.685 14.860 -14.969 1.00 88.50 185 LEU A CA 1
ATOM 1425 C C . LEU A 1 185 ? 20.864 15.833 -15.075 1.00 88.50 185 LEU A C 1
ATOM 1427 O O . LEU A 1 185 ? 21.677 15.708 -15.985 1.00 88.50 185 LEU A O 1
ATOM 1431 N N . GLN A 1 186 ? 20.964 16.805 -14.168 1.00 89.44 186 GLN A N 1
ATOM 1432 C CA . GLN A 1 186 ? 22.055 17.784 -14.173 1.00 89.44 186 GLN A CA 1
ATOM 1433 C C . GLN A 1 186 ? 23.400 17.173 -13.774 1.00 89.44 186 GLN A C 1
ATOM 1435 O O . GLN A 1 186 ? 24.432 17.610 -14.278 1.00 89.44 186 GLN A O 1
ATOM 1440 N N . LEU A 1 187 ? 23.396 16.187 -12.874 1.00 87.19 187 LEU A N 1
ATOM 1441 C CA . LEU A 1 187 ? 24.615 15.554 -12.371 1.00 87.19 187 LEU A CA 1
ATOM 1442 C C . LEU A 1 187 ? 25.148 14.468 -13.312 1.00 87.19 187 LEU A C 1
ATOM 1444 O O . LEU A 1 187 ? 26.358 14.373 -13.499 1.00 87.19 187 LEU A O 1
ATOM 1448 N N . GLU A 1 188 ? 24.266 13.667 -13.911 1.00 81.94 188 GLU A N 1
ATOM 1449 C CA . GLU A 1 188 ? 24.648 12.498 -14.720 1.00 81.94 188 GLU A CA 1
ATOM 1450 C C . GLU A 1 188 ? 24.417 12.690 -16.226 1.00 81.94 188 GLU A C 1
ATOM 1452 O O . GLU A 1 188 ? 24.822 11.850 -17.027 1.00 81.94 188 GLU A O 1
ATOM 1457 N N . GLY A 1 189 ? 23.767 13.783 -16.640 1.00 82.00 189 GLY A N 1
ATOM 1458 C CA . GLY A 1 189 ? 23.455 14.079 -18.043 1.00 82.00 189 GLY A CA 1
ATOM 1459 C C . GLY A 1 189 ? 22.330 13.225 -18.646 1.00 82.00 189 GLY A C 1
ATOM 1460 O O . GLY A 1 189 ? 21.911 13.482 -19.774 1.00 82.00 189 GLY A O 1
ATOM 1461 N N . GLN A 1 190 ? 21.817 12.236 -17.908 1.00 82.50 190 GLN A N 1
ATOM 1462 C CA . GLN A 1 190 ? 20.733 11.335 -18.305 1.00 82.50 190 GLN A CA 1
ATOM 1463 C C . GLN A 1 190 ? 19.895 10.912 -17.091 1.00 82.50 190 GLN A C 1
ATOM 1465 O O . GLN A 1 190 ? 20.339 11.024 -15.949 1.00 82.50 190 GLN A O 1
ATOM 1470 N N . VAL A 1 191 ? 18.664 10.440 -17.322 1.00 77.88 191 VAL A N 1
ATOM 1471 C CA . VAL A 1 191 ? 17.826 9.904 -16.240 1.00 77.88 191 VAL A CA 1
ATOM 1472 C C . VAL A 1 191 ? 18.336 8.511 -15.890 1.00 77.88 191 VAL A C 1
ATOM 1474 O O . VAL A 1 191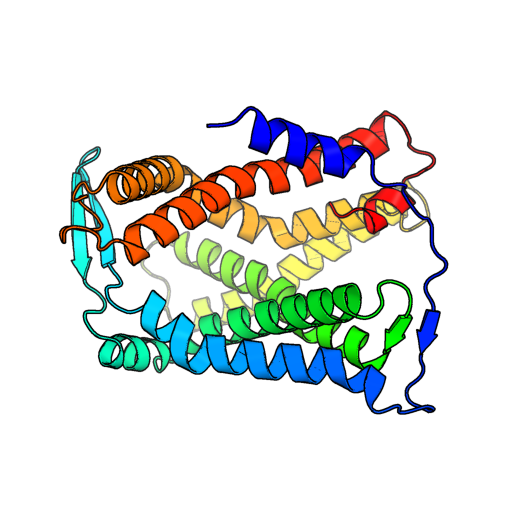 ? 18.044 7.556 -16.608 1.00 77.88 191 VAL A O 1
ATOM 1477 N N . SER A 1 192 ? 19.089 8.378 -14.801 1.00 81.62 192 SER A N 1
ATOM 1478 C CA . SER A 1 192 ? 19.509 7.058 -14.338 1.00 81.62 192 SER A CA 1
ATOM 1479 C C . SER A 1 192 ? 18.457 6.386 -13.449 1.00 81.62 192 SER A C 1
ATOM 1481 O O . SER A 1 192 ? 17.688 7.068 -12.755 1.00 81.62 192 SER A O 1
ATOM 1483 N N . PRO A 1 193 ? 18.424 5.039 -13.417 1.00 80.19 193 PRO A N 1
ATOM 1484 C CA . PRO A 1 193 ? 17.515 4.286 -12.553 1.00 80.19 193 PRO A CA 1
ATOM 1485 C C . PRO A 1 193 ? 17.638 4.649 -11.065 1.00 80.19 193 PRO A C 1
ATOM 1487 O O . PRO A 1 193 ? 16.639 4.666 -10.344 1.00 80.19 193 PRO A O 1
ATOM 1490 N N . GLN A 1 194 ? 18.841 5.014 -10.610 1.00 81.06 194 GLN A N 1
ATOM 1491 C CA . GLN A 1 194 ? 19.091 5.456 -9.238 1.00 81.06 194 GLN A CA 1
ATOM 1492 C C . GLN A 1 194 ? 18.297 6.722 -8.893 1.00 81.06 194 GLN A C 1
ATOM 1494 O O . GLN A 1 194 ? 17.615 6.763 -7.866 1.00 81.06 194 GLN A O 1
ATOM 1499 N N . TRP A 1 195 ? 18.348 7.751 -9.743 1.00 84.44 195 TRP A N 1
ATOM 1500 C CA . TRP A 1 195 ? 17.615 8.993 -9.493 1.00 84.44 195 TRP A CA 1
ATOM 1501 C C . TRP A 1 195 ? 16.106 8.805 -9.604 1.00 84.44 195 TRP A C 1
ATOM 1503 O O . TRP A 1 195 ? 15.372 9.456 -8.862 1.00 84.44 195 TRP A O 1
ATOM 1513 N N . ILE A 1 196 ? 15.627 7.871 -10.433 1.00 84.69 196 ILE A N 1
ATOM 1514 C CA . ILE A 1 196 ? 14.210 7.474 -10.448 1.00 84.69 196 ILE A CA 1
ATOM 1515 C C . ILE A 1 196 ? 13.810 6.883 -9.089 1.00 84.69 196 ILE A C 1
ATOM 1517 O O . ILE A 1 196 ? 12.833 7.341 -8.493 1.00 84.69 196 ILE A O 1
ATOM 1521 N N . ALA A 1 197 ? 14.583 5.928 -8.562 1.00 82.75 197 ALA A N 1
ATOM 1522 C CA . ALA A 1 197 ? 14.311 5.304 -7.267 1.00 82.75 197 ALA A CA 1
ATOM 1523 C C . ALA A 1 197 ? 14.331 6.324 -6.113 1.00 82.75 197 ALA A C 1
ATOM 1525 O O . ALA A 1 197 ? 13.418 6.349 -5.286 1.00 82.75 197 ALA A O 1
ATOM 1526 N N . ILE A 1 198 ? 15.320 7.227 -6.089 1.00 84.12 198 ILE A N 1
ATOM 1527 C CA . ILE A 1 198 ? 15.405 8.313 -5.098 1.00 84.12 198 ILE A CA 1
ATOM 1528 C C . ILE A 1 198 ? 14.195 9.248 -5.208 1.00 84.12 198 ILE A C 1
ATOM 1530 O O . ILE A 1 198 ? 13.604 9.613 -4.193 1.00 84.12 198 ILE A O 1
ATOM 1534 N N . SER A 1 199 ? 13.788 9.610 -6.424 1.00 88.44 199 SER A N 1
ATOM 1535 C CA . SER A 1 199 ? 12.642 10.499 -6.649 1.00 88.44 199 SER A CA 1
ATOM 1536 C C . SER A 1 199 ? 11.331 9.865 -6.176 1.00 88.44 199 SER A C 1
ATOM 1538 O O . SER A 1 199 ? 10.506 10.533 -5.547 1.00 88.44 199 SER A O 1
ATOM 1540 N N . MET A 1 200 ? 11.157 8.558 -6.403 1.00 87.38 200 MET A N 1
ATOM 1541 C CA . MET A 1 200 ? 10.025 7.792 -5.871 1.00 87.38 200 MET A CA 1
ATOM 1542 C C . MET A 1 200 ? 10.056 7.709 -4.341 1.00 87.38 200 MET A C 1
ATOM 1544 O O . MET A 1 200 ? 9.019 7.891 -3.703 1.00 87.38 200 MET A O 1
ATOM 1548 N N . LEU A 1 201 ? 11.231 7.507 -3.736 1.00 87.25 201 LEU A N 1
ATOM 1549 C CA . LEU A 1 201 ? 11.391 7.505 -2.281 1.00 87.25 201 LEU A CA 1
ATOM 1550 C C . LEU A 1 201 ? 11.010 8.860 -1.670 1.00 87.25 201 LEU A C 1
ATOM 1552 O O . LEU A 1 201 ? 10.292 8.907 -0.672 1.00 87.25 201 LEU A O 1
ATOM 1556 N N . VAL A 1 202 ? 11.440 9.965 -2.286 1.00 89.94 202 VAL A N 1
ATOM 1557 C CA . VAL A 1 202 ? 11.088 11.328 -1.857 1.00 89.94 202 VAL A CA 1
ATOM 1558 C C . VAL A 1 202 ? 9.587 11.573 -1.985 1.00 89.94 202 VAL A C 1
ATOM 1560 O O . VAL A 1 202 ? 8.972 12.093 -1.053 1.00 89.94 202 VAL A O 1
ATOM 1563 N N . PHE A 1 203 ? 8.974 11.140 -3.087 1.00 90.94 203 PHE A N 1
ATOM 1564 C CA . PHE A 1 203 ? 7.528 11.233 -3.282 1.00 90.94 203 PHE A CA 1
ATOM 1565 C C . PHE A 1 203 ? 6.738 10.434 -2.233 1.00 90.94 203 PHE A C 1
ATOM 1567 O O . PHE A 1 203 ? 5.747 10.931 -1.700 1.00 90.94 203 PHE A O 1
ATOM 1574 N N . MET A 1 204 ? 7.204 9.232 -1.879 1.00 89.94 204 MET A N 1
ATOM 1575 C CA . MET A 1 204 ? 6.600 8.373 -0.850 1.00 89.94 204 MET A CA 1
ATOM 1576 C C . MET A 1 204 ? 6.950 8.785 0.588 1.00 89.94 204 MET A C 1
ATOM 1578 O O . MET A 1 204 ? 6.326 8.302 1.538 1.00 89.94 204 MET A O 1
ATOM 1582 N N . GLY A 1 205 ? 7.907 9.698 0.765 1.00 89.38 205 GLY A N 1
ATOM 1583 C CA . GLY A 1 205 ? 8.433 10.149 2.053 1.00 89.38 205 GLY A CA 1
ATOM 1584 C C . GLY A 1 205 ? 7.368 10.498 3.103 1.00 89.38 205 GLY A C 1
ATOM 1585 O O . GLY A 1 205 ? 7.453 9.978 4.217 1.00 89.38 205 GLY A O 1
ATOM 1586 N N . PRO A 1 206 ? 6.326 11.299 2.795 1.00 90.12 206 PRO A N 1
ATOM 1587 C CA . PRO A 1 206 ? 5.279 11.616 3.766 1.00 90.12 206 PRO A CA 1
ATOM 1588 C C . PRO A 1 206 ? 4.561 10.372 4.295 1.00 90.12 206 PRO A C 1
ATOM 1590 O O . PRO A 1 206 ? 4.341 10.266 5.504 1.00 90.12 206 PRO A O 1
ATOM 1593 N N . THR A 1 207 ? 4.230 9.420 3.414 1.00 88.19 207 THR A N 1
ATOM 1594 C CA . THR A 1 207 ? 3.601 8.145 3.791 1.00 88.19 207 THR A CA 1
ATOM 1595 C C . THR A 1 207 ? 4.532 7.318 4.663 1.00 88.19 207 THR A C 1
ATOM 1597 O O . THR A 1 207 ? 4.103 6.837 5.710 1.00 88.19 207 THR A O 1
ATOM 1600 N N . ILE A 1 208 ? 5.809 7.205 4.286 1.00 86.12 208 ILE A N 1
ATOM 1601 C CA . ILE A 1 208 ? 6.818 6.462 5.052 1.00 86.12 208 ILE A CA 1
ATOM 1602 C C . ILE A 1 208 ? 6.980 7.059 6.455 1.00 86.12 208 ILE A C 1
ATOM 1604 O O . ILE A 1 208 ? 6.979 6.319 7.434 1.00 86.12 208 ILE A O 1
ATOM 1608 N N . ILE A 1 209 ? 7.046 8.387 6.584 1.00 85.31 209 ILE A N 1
ATOM 1609 C CA . ILE A 1 209 ? 7.189 9.068 7.880 1.00 85.31 209 ILE A CA 1
ATOM 1610 C C . ILE A 1 209 ? 5.920 8.921 8.732 1.00 85.31 209 ILE A C 1
ATOM 1612 O O . ILE A 1 209 ? 6.020 8.627 9.925 1.00 85.31 209 ILE A O 1
ATOM 1616 N N . ALA A 1 210 ? 4.724 9.103 8.154 1.00 83.62 210 ALA A N 1
ATOM 1617 C CA . ALA A 1 210 ? 3.467 8.889 8.881 1.00 83.62 210 ALA A CA 1
ATOM 1618 C C . ALA A 1 210 ? 3.380 7.462 9.409 1.00 83.62 210 ALA A C 1
ATOM 1620 O O . ALA A 1 210 ? 3.127 7.244 10.593 1.00 83.62 210 ALA A O 1
ATOM 1621 N N . TYR A 1 211 ? 3.601 6.498 8.519 1.00 81.12 211 TYR A N 1
ATOM 1622 C CA . TYR A 1 211 ? 3.517 5.090 8.842 1.00 81.12 211 TYR A CA 1
ATOM 1623 C C . TYR A 1 211 ? 4.591 4.699 9.851 1.00 81.12 211 TYR A C 1
ATOM 1625 O O . TYR A 1 211 ? 4.269 4.058 10.839 1.00 81.12 211 TYR A O 1
ATOM 1633 N N . GLY A 1 212 ? 5.829 5.165 9.684 1.00 80.31 212 GLY A N 1
ATOM 1634 C CA . GLY A 1 212 ? 6.918 4.943 10.631 1.00 80.31 212 GLY A CA 1
ATOM 1635 C C . GLY A 1 212 ? 6.596 5.446 12.039 1.00 80.31 212 GLY A C 1
AT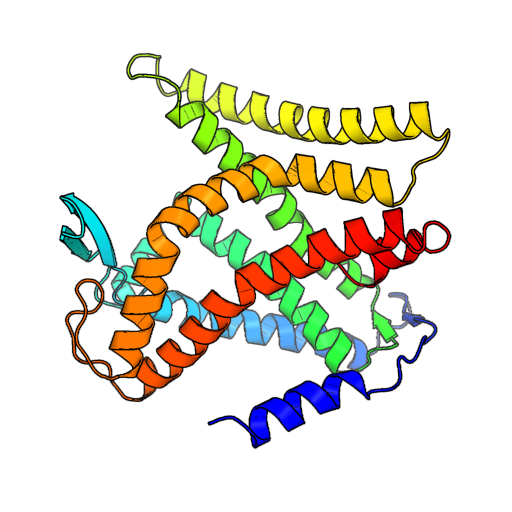OM 1636 O O . GLY A 1 212 ? 6.880 4.752 13.008 1.00 80.31 212 GLY A O 1
ATOM 1637 N N . ARG A 1 213 ? 5.926 6.598 12.176 1.00 81.62 213 ARG A N 1
ATOM 1638 C CA . ARG A 1 213 ? 5.484 7.117 13.483 1.00 81.62 213 ARG A CA 1
ATOM 1639 C C . ARG A 1 213 ? 4.333 6.306 14.082 1.00 81.62 213 ARG A C 1
ATOM 1641 O O . ARG A 1 213 ? 4.396 5.934 15.249 1.00 81.62 213 ARG A O 1
ATOM 1648 N N . ILE A 1 214 ? 3.290 6.038 13.293 1.00 73.81 214 ILE A N 1
ATOM 1649 C CA . ILE A 1 214 ? 2.074 5.348 13.757 1.00 73.81 214 ILE A CA 1
ATOM 1650 C C . ILE A 1 214 ? 2.377 3.879 14.058 1.00 73.81 214 ILE A C 1
ATOM 1652 O O . ILE A 1 214 ? 2.034 3.368 15.124 1.00 73.81 214 ILE A O 1
ATOM 1656 N N . MET A 1 215 ? 3.041 3.198 13.126 1.00 74.06 215 MET A N 1
ATOM 1657 C CA . MET A 1 215 ? 3.454 1.815 13.287 1.00 74.06 215 MET A CA 1
ATOM 1658 C C . MET A 1 215 ? 4.585 1.701 14.298 1.00 74.06 215 MET A C 1
ATOM 1660 O O . MET A 1 215 ? 4.489 0.840 15.147 1.00 74.06 215 MET A O 1
ATOM 1664 N N . GLY A 1 216 ? 5.607 2.558 14.300 1.00 75.50 216 GLY A N 1
ATOM 1665 C CA . GLY A 1 216 ? 6.713 2.455 15.262 1.00 75.50 216 GLY A CA 1
ATOM 1666 C C . GLY A 1 216 ? 6.252 2.458 16.724 1.00 75.50 216 GLY A C 1
ATOM 1667 O O . GLY A 1 216 ? 6.693 1.614 17.500 1.00 75.50 216 GLY A O 1
ATOM 1668 N N . ALA A 1 217 ? 5.301 3.330 17.074 1.00 73.75 217 ALA A N 1
ATOM 1669 C CA . ALA A 1 217 ? 4.723 3.378 18.418 1.00 73.75 217 ALA A CA 1
ATOM 1670 C C . ALA A 1 217 ? 3.819 2.169 18.730 1.00 73.75 217 ALA A C 1
ATOM 1672 O O . ALA A 1 217 ? 3.809 1.664 19.848 1.00 73.75 217 ALA A O 1
ATOM 1673 N N . SER A 1 218 ? 3.074 1.669 17.741 1.00 74.19 218 SER A N 1
ATOM 1674 C CA . SER A 1 218 ? 2.090 0.598 17.948 1.00 74.19 218 SER A CA 1
ATOM 1675 C C . SER A 1 218 ? 2.597 -0.810 17.618 1.00 74.19 218 SER A C 1
ATOM 1677 O O . SER A 1 218 ? 1.948 -1.786 17.979 1.00 74.19 218 SER A O 1
ATOM 1679 N N . TRP A 1 219 ? 3.749 -0.966 16.963 1.00 80.50 219 TRP A N 1
ATOM 1680 C CA . TRP A 1 219 ? 4.191 -2.233 16.370 1.00 80.50 219 TRP A CA 1
ATOM 1681 C C . TRP A 1 219 ? 4.457 -3.291 17.431 1.00 80.50 219 TRP A C 1
ATOM 1683 O O . TRP A 1 219 ? 3.929 -4.398 17.333 1.00 80.50 219 TRP A O 1
ATOM 1693 N N . ASN A 1 220 ? 5.207 -2.940 18.480 1.00 81.62 220 ASN A N 1
ATOM 1694 C CA . ASN A 1 220 ? 5.484 -3.859 19.582 1.00 81.62 220 ASN A CA 1
ATOM 1695 C C . ASN A 1 220 ? 4.185 -4.276 20.291 1.00 81.62 220 ASN A C 1
ATOM 1697 O O . ASN A 1 220 ? 3.938 -5.461 20.511 1.00 81.62 220 ASN A O 1
ATOM 1701 N N . VAL A 1 221 ? 3.305 -3.310 20.567 1.00 78.81 221 VAL A N 1
ATOM 1702 C CA . VAL A 1 221 ? 2.004 -3.540 21.210 1.00 78.81 221 VAL A CA 1
ATOM 1703 C C . VAL A 1 221 ? 1.112 -4.441 20.348 1.00 78.81 221 VAL A C 1
ATOM 1705 O O . VAL A 1 221 ? 0.532 -5.406 20.847 1.00 78.81 221 VAL A O 1
ATOM 1708 N N . LEU A 1 222 ? 1.036 -4.193 19.040 1.00 81.12 222 LEU A N 1
ATOM 1709 C CA . LEU A 1 222 ? 0.263 -4.993 18.089 1.00 81.12 222 LEU A CA 1
ATOM 1710 C C . LEU A 1 222 ? 0.821 -6.413 17.958 1.00 81.12 222 LEU A C 1
ATOM 1712 O O . LEU A 1 222 ? 0.050 -7.373 18.021 1.00 81.12 222 LEU A O 1
ATOM 1716 N N . LEU A 1 223 ? 2.142 -6.564 17.829 1.00 84.25 223 LEU A N 1
ATOM 1717 C CA . LEU A 1 223 ? 2.803 -7.863 17.723 1.00 84.25 223 LEU A CA 1
ATOM 1718 C C . LEU A 1 223 ? 2.576 -8.689 18.990 1.00 84.25 223 LEU A C 1
ATOM 1720 O O . LEU A 1 223 ? 2.135 -9.836 18.908 1.00 84.25 223 LEU A O 1
ATOM 1724 N N . LEU A 1 224 ? 2.790 -8.093 20.166 1.00 83.00 224 LEU A N 1
ATOM 1725 C CA . LEU A 1 224 ? 2.551 -8.737 21.457 1.00 83.00 224 LEU A CA 1
ATOM 1726 C C . LEU A 1 224 ? 1.082 -9.123 21.630 1.00 83.00 224 LEU A C 1
ATOM 1728 O O . LEU A 1 224 ? 0.791 -10.239 22.067 1.00 83.00 224 LEU A O 1
ATOM 1732 N N . ASN A 1 225 ? 0.144 -8.254 21.253 1.00 80.69 225 ASN A N 1
ATOM 1733 C CA . ASN A 1 225 ? -1.283 -8.538 21.376 1.00 80.69 225 ASN A CA 1
ATOM 1734 C C . ASN A 1 225 ? -1.748 -9.630 20.402 1.00 80.69 225 ASN A C 1
ATOM 1736 O O . ASN A 1 225 ? -2.492 -10.530 20.803 1.00 80.69 225 ASN A O 1
ATOM 1740 N N . LYS A 1 226 ? -1.268 -9.648 19.154 1.00 84.62 226 LYS A N 1
ATOM 1741 C CA . LYS A 1 226 ? -1.584 -10.739 18.216 1.00 84.62 226 LYS A CA 1
ATOM 1742 C C . LYS A 1 226 ? -0.894 -12.047 18.606 1.00 84.62 226 LYS A C 1
ATOM 1744 O O . LYS A 1 226 ? -1.517 -13.104 18.514 1.00 84.62 226 LYS A O 1
ATOM 1749 N N . TRP A 1 227 ? 0.301 -11.989 19.191 1.00 84.06 227 TRP A N 1
ATOM 1750 C CA . TRP A 1 227 ? 0.972 -13.155 19.772 1.00 84.06 227 TRP A CA 1
ATOM 1751 C C . TRP A 1 227 ? 0.235 -13.729 20.995 1.00 84.06 227 TRP A C 1
ATOM 1753 O O . TRP A 1 227 ? 0.094 -14.945 21.141 1.00 84.06 227 TRP A O 1
ATOM 1763 N N . ARG A 1 228 ? -0.279 -12.875 21.888 1.00 83.38 228 ARG A N 1
ATOM 1764 C CA . ARG A 1 228 ? -1.149 -13.279 23.011 1.00 83.38 228 ARG A CA 1
ATOM 1765 C C . ARG A 1 228 ? -2.473 -13.872 22.510 1.00 83.38 228 ARG A C 1
ATOM 1767 O O . ARG A 1 228 ? -2.886 -14.923 22.999 1.00 83.38 228 ARG A O 1
ATOM 1774 N N . SER A 1 229 ? -3.068 -13.274 21.478 1.00 82.81 229 SER A N 1
ATOM 1775 C CA . SER A 1 229 ? -4.297 -13.770 20.840 1.00 82.81 229 SER A CA 1
ATOM 1776 C C . SER A 1 229 ? -4.101 -15.151 20.209 1.00 82.81 229 SER A C 1
ATOM 1778 O O . SER A 1 229 ? -4.929 -16.041 20.394 1.00 82.81 229 SER A O 1
ATOM 1780 N N . PHE A 1 230 ? -2.970 -15.383 19.537 1.00 83.00 230 PHE A N 1
ATOM 1781 C CA . PHE A 1 230 ? -2.584 -16.711 19.052 1.00 83.00 230 PHE A CA 1
ATOM 1782 C C . PHE A 1 230 ? -2.517 -17.743 20.193 1.00 83.00 230 PHE A C 1
ATOM 1784 O O . PHE A 1 230 ? -3.069 -18.838 20.066 1.00 83.00 230 PHE A O 1
ATOM 1791 N N . ARG A 1 231 ? -1.935 -17.372 21.342 1.00 83.06 231 ARG A N 1
ATOM 1792 C CA . ARG A 1 231 ? -1.869 -18.213 22.555 1.00 83.06 231 ARG A CA 1
ATOM 1793 C C . ARG A 1 231 ? -3.218 -18.410 23.262 1.00 83.06 231 ARG A C 1
ATOM 1795 O O . ARG A 1 231 ? -3.279 -19.123 24.259 1.00 83.06 231 ARG A O 1
ATOM 1802 N N . GLY A 1 232 ? -4.304 -17.819 22.761 1.00 78.81 232 GLY A N 1
ATOM 1803 C CA . GLY A 1 232 ? -5.639 -17.956 23.343 1.00 78.81 232 GLY A CA 1
ATOM 1804 C C . GLY A 1 232 ? -5.909 -17.036 24.535 1.00 78.81 232 GLY A C 1
ATOM 1805 O O . GLY A 1 232 ? -6.931 -17.206 25.199 1.00 78.81 232 GLY A O 1
ATOM 1806 N N . GLN A 1 233 ? -5.011 -16.087 24.814 1.00 79.19 233 GLN A N 1
ATOM 1807 C CA . GLN A 1 233 ? -5.152 -15.120 25.899 1.00 79.19 233 GLN A CA 1
ATOM 1808 C C . GLN A 1 233 ? -6.021 -13.944 25.445 1.00 79.19 233 GLN A C 1
ATOM 1810 O O . GLN A 1 233 ? -5.955 -13.528 24.288 1.00 79.19 233 GLN A O 1
ATOM 1815 N N . THR A 1 234 ? -6.828 -13.409 26.358 1.00 74.81 234 THR A N 1
ATOM 1816 C CA . THR A 1 234 ? -7.509 -12.126 26.156 1.00 74.81 234 THR A CA 1
ATOM 1817 C C . THR A 1 234 ? -6.474 -11.009 26.200 1.00 74.81 234 THR A C 1
ATOM 1819 O O . THR A 1 234 ? -5.505 -11.079 26.958 1.00 74.81 234 THR A O 1
ATOM 1822 N N . THR A 1 235 ? -6.660 -9.983 25.384 1.00 68.62 235 THR A N 1
ATOM 1823 C CA . THR A 1 235 ? -5.789 -8.805 25.364 1.00 68.62 235 THR A CA 1
ATOM 1824 C C . THR A 1 235 ? -6.613 -7.558 25.630 1.00 68.62 235 THR A C 1
ATOM 1826 O O . THR A 1 235 ? -7.835 -7.607 25.532 1.00 68.62 235 THR A O 1
ATOM 1829 N N . ALA A 1 236 ? -5.956 -6.443 25.958 1.00 63.16 236 ALA A N 1
ATOM 1830 C CA . ALA A 1 236 ? -6.649 -5.166 26.121 1.00 63.16 236 ALA A CA 1
ATOM 1831 C C . ALA A 1 236 ? -7.472 -4.818 24.865 1.00 63.16 236 ALA A C 1
ATOM 1833 O O . ALA A 1 236 ? -8.609 -4.382 24.978 1.00 63.16 236 ALA A O 1
ATOM 1834 N N . ILE A 1 237 ? -6.924 -5.111 23.679 1.00 63.88 237 ILE A N 1
ATOM 1835 C CA . ILE A 1 237 ? -7.547 -4.852 22.371 1.00 63.88 237 ILE A CA 1
ATOM 1836 C C . ILE A 1 237 ? -8.624 -5.896 22.012 1.00 63.88 237 ILE A C 1
ATOM 1838 O O . ILE A 1 237 ? -9.630 -5.557 21.396 1.00 63.88 237 ILE A O 1
ATOM 1842 N N . ASP A 1 238 ? -8.428 -7.162 22.390 1.00 66.38 238 ASP A N 1
ATOM 1843 C CA . ASP A 1 238 ? -9.353 -8.271 22.126 1.00 66.38 238 ASP A CA 1
ATOM 1844 C C . ASP A 1 238 ? -9.800 -8.906 23.467 1.00 66.38 238 ASP A C 1
ATOM 1846 O O . ASP A 1 238 ? -9.182 -9.877 23.929 1.00 66.38 238 ASP A O 1
ATOM 1850 N N . PRO A 1 239 ? -10.855 -8.371 24.123 1.00 63.31 239 PRO A N 1
ATOM 1851 C CA . PRO A 1 239 ? -11.290 -8.817 25.454 1.00 63.31 239 PRO A CA 1
ATOM 1852 C C . PRO A 1 239 ? -12.034 -10.161 25.428 1.00 63.31 239 PRO A C 1
ATOM 1854 O O . PRO A 1 239 ? -12.192 -10.819 26.456 1.00 63.31 239 PRO A O 1
ATOM 1857 N N . GLU A 1 240 ? -12.492 -10.593 24.253 1.00 68.38 240 GLU A N 1
ATOM 1858 C CA . GLU A 1 240 ? -13.164 -11.876 24.065 1.00 68.38 240 GLU A CA 1
ATOM 1859 C C . GLU A 1 240 ? -12.143 -12.979 23.752 1.00 68.38 240 GLU A C 1
ATOM 1861 O O . GLU A 1 240 ? -11.194 -12.780 22.992 1.00 68.38 240 GLU A O 1
ATOM 1866 N N . ARG A 1 241 ? -12.336 -14.181 24.313 1.00 71.31 241 ARG A N 1
ATOM 1867 C CA . ARG A 1 241 ? -11.426 -15.308 24.053 1.00 71.31 241 ARG A CA 1
ATOM 1868 C C . ARG A 1 241 ? -11.423 -15.656 22.556 1.00 71.31 241 ARG A C 1
ATOM 1870 O O . ARG A 1 241 ? -12.484 -15.975 22.007 1.00 71.31 241 ARG A O 1
ATOM 1877 N N . PRO A 1 242 ? -10.256 -15.682 21.887 1.00 73.31 242 PRO A N 1
ATOM 1878 C CA . PRO A 1 242 ? -10.206 -15.887 20.448 1.00 73.31 242 PRO A CA 1
ATOM 1879 C C . PRO A 1 242 ? -10.568 -17.332 20.087 1.00 73.31 242 PRO A C 1
ATOM 1881 O O . PRO A 1 242 ? -10.001 -18.300 20.617 1.00 73.31 242 PRO A O 1
ATOM 1884 N N . ARG A 1 243 ? -11.514 -17.466 19.149 1.00 79.88 243 ARG A N 1
ATOM 1885 C CA . ARG A 1 243 ? -11.910 -18.737 18.518 1.00 79.88 243 ARG A CA 1
ATOM 1886 C C . ARG A 1 243 ? -10.759 -19.306 17.685 1.00 79.88 243 ARG A C 1
ATOM 1888 O O . ARG A 1 243 ? -9.866 -18.566 17.287 1.00 79.88 243 ARG A O 1
ATOM 1895 N N . PHE A 1 244 ? -10.801 -20.601 17.368 1.00 79.44 244 PHE A N 1
ATOM 1896 C CA . PHE A 1 244 ? -9.743 -21.280 16.602 1.00 79.44 244 PHE A CA 1
ATOM 1897 C C . PHE A 1 244 ? -9.358 -20.546 15.303 1.00 79.44 244 PHE A C 1
ATOM 1899 O O . PHE A 1 244 ? -8.182 -20.282 15.072 1.00 79.44 244 PHE A O 1
ATOM 1906 N N . VAL A 1 245 ? -10.350 -20.121 14.513 1.00 74.06 245 VAL A N 1
ATOM 1907 C CA . VAL A 1 245 ? -10.125 -19.352 13.275 1.00 74.06 245 VAL A CA 1
ATOM 1908 C C . VAL A 1 245 ? -9.414 -18.027 13.559 1.00 74.06 245 VAL A C 1
ATOM 1910 O O . VAL A 1 245 ? -8.453 -17.686 12.878 1.00 74.06 245 VAL A O 1
ATOM 1913 N N . ASN A 1 246 ? -9.817 -17.313 14.612 1.00 72.62 246 ASN A N 1
ATOM 1914 C CA . ASN A 1 246 ? -9.200 -16.040 14.988 1.00 72.62 246 ASN A CA 1
ATOM 1915 C C . ASN A 1 246 ? -7.746 -16.229 15.446 1.00 72.62 246 ASN A C 1
ATOM 1917 O O . ASN A 1 246 ? -6.921 -15.351 15.219 1.00 72.62 246 ASN A O 1
ATOM 1921 N N . ARG A 1 247 ? -7.406 -17.382 16.040 1.00 80.44 247 ARG A N 1
ATOM 1922 C CA . ARG A 1 247 ? -6.017 -17.723 16.390 1.00 80.44 247 ARG A CA 1
ATOM 1923 C C . ARG A 1 247 ? -5.167 -17.981 15.150 1.00 80.44 247 ARG A C 1
ATOM 1925 O O . ARG A 1 247 ? -4.046 -17.491 15.097 1.00 80.44 247 ARG A O 1
ATOM 1932 N N . LEU A 1 248 ? -5.696 -18.693 14.152 1.00 80.12 248 LEU A N 1
ATOM 1933 C CA . LEU A 1 248 ? -5.007 -18.893 12.870 1.00 80.12 248 LEU A CA 1
ATOM 1934 C C . LEU A 1 248 ? -4.772 -17.562 12.150 1.00 80.12 248 LEU A C 1
ATOM 1936 O O . LEU A 1 248 ? -3.655 -17.281 11.724 1.00 80.12 248 LEU A O 1
ATOM 1940 N N . VAL A 1 249 ? -5.798 -16.710 12.084 1.00 76.50 249 VAL A N 1
ATOM 1941 C CA . VAL A 1 249 ? -5.672 -15.360 11.519 1.00 76.50 249 VAL A CA 1
ATOM 1942 C C . VAL A 1 249 ? -4.641 -14.543 12.299 1.00 76.50 249 VAL A C 1
ATOM 1944 O O . VAL A 1 249 ? -3.817 -13.877 11.685 1.00 76.50 249 VAL A O 1
ATOM 1947 N N . ALA A 1 250 ? -4.609 -14.635 13.633 1.00 78.81 250 ALA A N 1
ATOM 1948 C CA . ALA A 1 250 ? -3.607 -13.944 14.442 1.00 78.81 250 ALA A CA 1
ATOM 1949 C C . ALA A 1 250 ? -2.169 -14.393 14.124 1.00 78.81 250 ALA A C 1
ATOM 1951 O O . ALA A 1 250 ? -1.288 -13.543 14.079 1.00 78.81 250 ALA A O 1
ATOM 1952 N N . VAL A 1 251 ? -1.922 -15.680 13.844 1.00 84.94 251 VAL A N 1
ATOM 1953 C CA . VAL A 1 251 ? -0.596 -16.163 13.400 1.00 84.94 251 VAL A CA 1
ATOM 1954 C C . VAL A 1 251 ? -0.208 -15.555 12.062 1.00 84.94 251 VAL A C 1
ATOM 1956 O O . VAL A 1 251 ? 0.912 -15.076 11.912 1.00 84.94 251 VAL A O 1
ATOM 1959 N N . ILE A 1 252 ? -1.137 -15.552 11.105 1.00 81.69 252 ILE A N 1
ATOM 1960 C CA . ILE A 1 252 ? -0.914 -14.956 9.785 1.00 81.69 252 ILE A CA 1
ATOM 1961 C C . ILE A 1 252 ? -0.588 -13.464 9.938 1.00 81.69 252 ILE A C 1
ATOM 1963 O O . ILE A 1 252 ? 0.371 -12.978 9.346 1.00 81.69 252 ILE A O 1
ATOM 1967 N N . LEU A 1 253 ? -1.331 -12.750 10.788 1.00 80.69 253 LEU A N 1
ATOM 1968 C CA . LEU A 1 253 ? -1.088 -11.337 11.073 1.00 80.69 253 LEU A CA 1
ATOM 1969 C C . LEU A 1 253 ? 0.254 -11.095 11.766 1.00 80.69 253 LEU A C 1
ATOM 1971 O O . LEU A 1 253 ? 0.932 -10.140 11.415 1.00 80.69 253 LEU A O 1
ATOM 1975 N N . VAL A 1 254 ? 0.658 -11.943 12.717 1.00 84.50 254 VAL A N 1
ATOM 1976 C CA . VAL A 1 254 ? 1.990 -11.867 13.344 1.00 84.50 254 VAL A CA 1
ATOM 1977 C C . VAL A 1 254 ? 3.080 -12.038 12.293 1.00 84.50 254 VAL A C 1
ATOM 1979 O O . VAL A 1 254 ? 4.037 -11.270 12.287 1.00 84.50 254 VAL A O 1
ATOM 1982 N N . LEU A 1 255 ? 2.931 -13.020 11.399 1.00 85.75 255 LEU A N 1
ATOM 1983 C CA . LEU A 1 255 ? 3.890 -13.256 10.327 1.00 85.75 255 LEU A CA 1
ATOM 1984 C C . LEU A 1 255 ? 3.980 -12.034 9.414 1.00 85.75 255 LEU A C 1
ATOM 1986 O O . LEU A 1 255 ? 5.079 -11.539 9.205 1.00 85.75 255 LEU A O 1
ATOM 1990 N N . PHE A 1 256 ? 2.848 -11.488 8.963 1.00 83.12 256 PHE A N 1
ATOM 1991 C CA . PHE A 1 256 ? 2.846 -10.276 8.142 1.00 83.12 256 PHE A CA 1
ATOM 1992 C C . PHE A 1 256 ? 3.451 -9.069 8.859 1.00 83.12 256 PHE A C 1
ATOM 1994 O O . PHE A 1 256 ? 4.261 -8.352 8.276 1.00 83.12 256 PHE A O 1
ATOM 2001 N N . LEU A 1 257 ? 3.109 -8.857 10.130 1.00 83.81 257 LEU A N 1
ATOM 2002 C CA . LEU A 1 257 ? 3.620 -7.736 10.917 1.00 83.81 257 LEU A CA 1
ATOM 2003 C C . LEU A 1 257 ? 5.137 -7.835 11.138 1.00 83.81 257 LEU A C 1
ATOM 2005 O O . LEU A 1 257 ? 5.815 -6.814 11.238 1.00 83.81 257 LEU A O 1
ATOM 2009 N N . PHE A 1 258 ? 5.668 -9.058 11.185 1.00 84.50 258 PHE A N 1
ATOM 2010 C CA . PHE A 1 258 ? 7.099 -9.323 11.262 1.00 84.50 258 PHE A CA 1
ATOM 2011 C C . PHE A 1 258 ? 7.803 -9.194 9.903 1.00 84.50 258 PHE A C 1
ATOM 2013 O O . PHE A 1 258 ? 8.910 -8.666 9.840 1.00 84.50 258 PHE A O 1
ATOM 2020 N N . THR A 1 259 ? 7.186 -9.647 8.807 1.00 83.75 259 THR A N 1
ATOM 2021 C CA . THR A 1 259 ? 7.803 -9.598 7.472 1.00 83.75 259 THR A CA 1
ATOM 2022 C C . THR A 1 259 ? 7.775 -8.204 6.855 1.00 83.75 259 THR A C 1
ATOM 2024 O O . THR A 1 259 ? 8.679 -7.879 6.098 1.00 83.75 259 THR A O 1
ATOM 2027 N N . MET A 1 260 ? 6.789 -7.362 7.182 1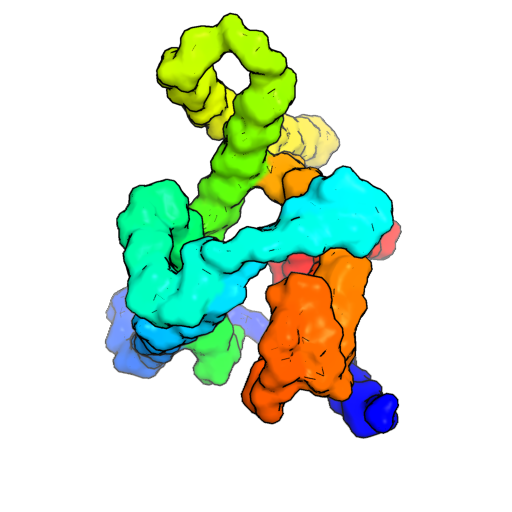.00 83.50 260 MET A N 1
ATOM 2028 C CA . MET A 1 260 ? 6.648 -6.018 6.602 1.00 83.50 260 MET A CA 1
ATOM 2029 C C . MET A 1 260 ? 7.918 -5.148 6.734 1.00 83.50 260 MET A C 1
ATOM 2031 O O . MET A 1 260 ? 8.383 -4.645 5.709 1.00 83.50 260 MET A O 1
ATOM 2035 N N . PRO A 1 261 ? 8.537 -4.991 7.925 1.00 81.31 261 PRO A N 1
ATOM 2036 C CA . PRO A 1 261 ? 9.795 -4.253 8.047 1.00 81.31 261 PRO A CA 1
ATOM 2037 C C . PRO A 1 261 ? 10.955 -4.904 7.289 1.00 81.31 261 PRO A C 1
ATOM 2039 O O . PRO A 1 261 ? 11.799 -4.198 6.751 1.00 81.31 261 PRO A O 1
ATOM 2042 N N . LEU A 1 262 ? 10.997 -6.239 7.226 1.00 81.44 262 LEU A N 1
ATOM 2043 C CA . LEU A 1 262 ? 12.053 -6.966 6.518 1.00 81.44 262 LEU A CA 1
ATOM 2044 C C . LEU A 1 262 ? 11.979 -6.737 5.010 1.00 81.44 262 LEU A C 1
ATOM 2046 O O . LEU A 1 262 ? 13.011 -6.516 4.389 1.00 81.44 262 LEU A O 1
ATOM 2050 N N . THR A 1 263 ? 10.778 -6.745 4.430 1.00 80.50 263 THR A N 1
ATOM 2051 C CA . THR A 1 263 ? 10.573 -6.433 3.011 1.00 80.50 263 THR A CA 1
ATOM 2052 C C . THR A 1 263 ? 10.972 -4.990 2.706 1.00 80.50 263 THR A C 1
ATOM 2054 O O . THR A 1 263 ? 11.698 -4.754 1.748 1.00 80.50 263 THR A O 1
ATOM 2057 N N . ALA A 1 264 ? 10.586 -4.031 3.556 1.00 76.31 264 ALA A N 1
ATOM 2058 C CA . ALA A 1 264 ? 10.983 -2.632 3.382 1.00 76.31 264 ALA A CA 1
ATOM 2059 C C . ALA A 1 264 ? 12.507 -2.430 3.500 1.00 76.31 264 ALA A C 1
ATOM 2061 O O . ALA A 1 264 ? 13.105 -1.697 2.715 1.00 76.31 264 ALA A O 1
ATOM 2062 N N . LEU A 1 265 ? 13.152 -3.100 4.462 1.00 80.94 265 LEU A N 1
ATOM 2063 C CA . LEU A 1 265 ? 14.610 -3.083 4.598 1.00 80.94 265 LEU A CA 1
ATOM 2064 C C . LEU A 1 265 ? 15.299 -3.748 3.409 1.00 80.94 265 LEU A C 1
ATOM 2066 O O . LEU A 1 265 ? 16.322 -3.245 2.958 1.00 80.94 265 LEU A O 1
ATOM 2070 N N . ASN A 1 266 ? 14.752 -4.851 2.895 1.00 81.69 266 ASN A N 1
ATOM 2071 C CA . ASN A 1 266 ? 15.292 -5.529 1.724 1.00 81.69 266 ASN A CA 1
ATOM 2072 C C . ASN A 1 266 ? 15.332 -4.590 0.513 1.00 81.69 266 ASN A C 1
ATOM 2074 O O . ASN A 1 266 ? 16.384 -4.483 -0.103 1.00 81.69 266 ASN A O 1
ATOM 2078 N N . GLY A 1 267 ? 14.263 -3.834 0.260 1.00 74.62 267 GLY A N 1
ATOM 2079 C CA . GLY A 1 267 ? 14.226 -2.828 -0.801 1.00 74.62 267 GLY A CA 1
ATOM 2080 C C . GLY A 1 267 ? 15.347 -1.790 -0.707 1.00 74.62 267 GLY A C 1
ATOM 2081 O O . GLY A 1 267 ? 16.120 -1.588 -1.645 1.00 74.62 267 GLY A O 1
ATOM 2082 N N . ILE A 1 268 ? 15.510 -1.186 0.476 1.00 76.81 268 ILE A N 1
ATOM 2083 C CA . ILE A 1 268 ? 16.564 -0.190 0.735 1.00 76.81 268 ILE A CA 1
ATOM 2084 C C . ILE A 1 268 ? 17.962 -0.808 0.588 1.00 76.81 268 ILE A C 1
ATOM 2086 O O . ILE A 1 268 ? 18.848 -0.207 -0.021 1.00 76.81 268 ILE A O 1
ATOM 2090 N N . VAL A 1 269 ? 18.177 -2.004 1.141 1.00 80.31 269 VAL A N 1
ATOM 2091 C CA . VAL A 1 269 ? 19.470 -2.697 1.081 1.00 80.31 269 VAL A CA 1
ATOM 2092 C C . VAL A 1 269 ? 19.820 -3.073 -0.353 1.00 80.31 269 VAL A C 1
ATOM 2094 O O . VAL A 1 269 ? 20.967 -2.880 -0.740 1.00 80.31 269 VAL A O 1
ATOM 2097 N N . THR A 1 270 ? 18.861 -3.541 -1.153 1.00 76.69 270 THR A N 1
ATOM 2098 C CA . THR A 1 270 ? 19.064 -3.841 -2.577 1.00 76.69 270 THR A CA 1
ATOM 2099 C C . THR A 1 270 ? 19.512 -2.595 -3.332 1.00 76.69 270 THR A C 1
ATOM 2101 O O . THR A 1 270 ? 20.493 -2.650 -4.070 1.00 76.69 270 THR A O 1
ATOM 2104 N N . VAL A 1 271 ? 18.868 -1.447 -3.089 1.00 74.06 271 VAL A N 1
ATOM 2105 C CA . VAL A 1 271 ? 19.264 -0.170 -3.700 1.00 74.06 271 VAL A CA 1
ATOM 2106 C C . VAL A 1 271 ? 20.706 0.196 -3.335 1.00 74.06 271 VAL A C 1
ATOM 2108 O O . VAL A 1 271 ? 21.509 0.495 -4.216 1.00 74.06 271 VAL A O 1
ATOM 2111 N N . ILE A 1 272 ? 21.061 0.131 -2.049 1.00 77.75 272 ILE A N 1
ATOM 2112 C CA . ILE A 1 272 ? 22.420 0.445 -1.577 1.00 77.75 272 ILE A CA 1
ATOM 2113 C C . ILE A 1 272 ? 23.442 -0.541 -2.154 1.00 77.75 272 ILE A C 1
ATOM 2115 O O . ILE A 1 272 ? 24.520 -0.131 -2.586 1.00 77.75 272 ILE A O 1
ATOM 2119 N N . TYR A 1 273 ? 23.118 -1.832 -2.165 1.00 78.38 273 TYR A N 1
ATOM 2120 C CA . TYR A 1 273 ? 24.000 -2.888 -2.643 1.00 78.38 273 TYR A CA 1
ATOM 2121 C C . TYR A 1 273 ? 24.325 -2.716 -4.126 1.00 78.38 273 TYR A C 1
ATOM 2123 O O . TYR A 1 273 ? 25.498 -2.710 -4.484 1.00 78.38 273 TYR A O 1
ATOM 2131 N N . VAL A 1 274 ? 23.321 -2.491 -4.979 1.00 76.38 274 VAL A N 1
ATOM 2132 C CA . VAL A 1 274 ? 23.561 -2.315 -6.418 1.00 76.38 274 VAL A CA 1
ATOM 2133 C C . VAL A 1 274 ? 24.393 -1.058 -6.686 1.00 76.38 274 VAL A C 1
ATOM 2135 O O . VAL A 1 274 ? 25.358 -1.124 -7.438 1.00 76.38 274 VAL A O 1
ATOM 2138 N N . ILE A 1 275 ? 24.110 0.059 -6.005 1.00 74.12 275 ILE A N 1
ATOM 2139 C CA . ILE A 1 275 ? 24.881 1.304 -6.176 1.00 74.12 275 ILE A CA 1
ATOM 2140 C C . ILE A 1 275 ? 26.346 1.139 -5.737 1.00 74.12 275 ILE A C 1
ATOM 2142 O O . ILE A 1 275 ? 27.243 1.720 -6.345 1.00 74.12 275 ILE A O 1
ATOM 2146 N N . THR A 1 276 ? 26.604 0.384 -4.665 1.00 77.31 276 THR A N 1
ATOM 2147 C CA . THR A 1 276 ? 27.947 0.296 -4.062 1.00 77.31 276 THR A CA 1
ATOM 2148 C C . THR A 1 276 ? 28.798 -0.848 -4.604 1.00 77.31 276 THR A C 1
ATOM 2150 O O . THR A 1 276 ? 30.020 -0.712 -4.650 1.00 77.31 276 THR A O 1
ATOM 2153 N N . VAL A 1 277 ? 28.182 -1.965 -4.998 1.00 76.44 277 VAL A N 1
ATOM 2154 C CA . VAL A 1 277 ? 28.881 -3.209 -5.360 1.00 76.44 277 VAL A CA 1
ATOM 2155 C C . VAL A 1 277 ? 28.813 -3.495 -6.861 1.00 76.44 277 VAL A C 1
ATOM 2157 O O . VAL A 1 277 ? 29.822 -3.895 -7.435 1.00 76.44 277 VAL A O 1
ATOM 2160 N N . GLU A 1 278 ? 27.673 -3.250 -7.519 1.00 73.12 278 GLU A N 1
ATOM 2161 C CA . GLU A 1 278 ? 27.467 -3.553 -8.947 1.00 73.12 278 GLU A CA 1
ATOM 2162 C C . GLU A 1 278 ? 26.862 -2.365 -9.728 1.00 73.12 278 GLU A C 1
ATOM 2164 O O . GLU A 1 278 ? 25.770 -2.472 -10.294 1.00 73.12 278 GLU A O 1
ATOM 2169 N N . PRO A 1 279 ? 27.576 -1.225 -9.830 1.00 69.00 279 PRO A N 1
ATOM 2170 C CA . PRO A 1 279 ? 27.055 -0.007 -10.460 1.00 69.00 279 PRO A CA 1
ATOM 2171 C C . PRO A 1 279 ? 26.859 -0.127 -11.981 1.00 69.00 279 PRO A C 1
ATOM 2173 O O . PRO A 1 279 ? 26.308 0.772 -12.608 1.00 69.00 279 PRO A O 1
ATOM 2176 N N . SER A 1 280 ? 27.323 -1.214 -12.603 1.00 70.31 280 SER A N 1
ATOM 2177 C CA . SER A 1 280 ? 27.053 -1.531 -14.009 1.00 70.31 280 SER A CA 1
ATOM 2178 C C . SER A 1 280 ? 25.675 -2.163 -14.230 1.00 70.31 280 SER A C 1
ATOM 2180 O O . SER A 1 280 ? 25.230 -2.232 -15.372 1.00 70.31 280 SER A O 1
ATOM 2182 N N . ASN A 1 281 ? 25.001 -2.621 -13.169 1.00 70.19 281 ASN A N 1
ATOM 2183 C CA . ASN A 1 281 ? 23.724 -3.335 -13.235 1.00 70.19 281 ASN A CA 1
ATOM 2184 C C . ASN A 1 281 ? 22.563 -2.521 -12.638 1.00 70.19 281 ASN A C 1
ATOM 2186 O O . ASN A 1 281 ? 21.598 -3.062 -12.107 1.00 70.19 281 ASN A O 1
ATOM 2190 N N . THR A 1 282 ? 22.640 -1.194 -12.708 1.00 66.19 282 THR A N 1
ATOM 2191 C CA . THR A 1 282 ? 21.660 -0.274 -12.105 1.00 66.19 282 THR A CA 1
ATOM 2192 C C . THR A 1 282 ? 20.241 -0.471 -12.659 1.00 66.19 282 THR A C 1
ATOM 2194 O O . THR A 1 282 ? 19.264 -0.184 -11.973 1.00 66.19 282 THR A O 1
ATOM 2197 N N . GLU A 1 283 ? 20.093 -1.023 -13.867 1.00 65.25 283 GLU A N 1
ATOM 2198 C CA . GLU A 1 283 ? 18.789 -1.395 -14.438 1.00 65.25 283 GLU A CA 1
ATOM 2199 C C . GLU A 1 283 ? 18.101 -2.529 -13.662 1.00 65.25 283 GLU A C 1
ATOM 2201 O O . GLU A 1 283 ? 16.876 -2.532 -13.520 1.00 65.25 283 GLU A O 1
ATOM 2206 N N . ALA A 1 284 ? 18.870 -3.449 -13.069 1.00 63.03 284 ALA A N 1
ATOM 2207 C CA . ALA A 1 284 ? 18.335 -4.518 -12.231 1.00 63.03 284 ALA A CA 1
ATOM 2208 C C . ALA A 1 284 ? 17.600 -3.989 -10.989 1.00 63.03 284 ALA A C 1
ATOM 2210 O O . ALA A 1 284 ? 16.696 -4.660 -10.489 1.00 63.03 284 ALA A O 1
ATOM 2211 N N . MET A 1 285 ? 17.911 -2.772 -10.526 1.00 62.28 285 MET A N 1
ATOM 2212 C CA . MET A 1 285 ? 17.204 -2.140 -9.403 1.00 62.28 285 MET A CA 1
ATOM 2213 C C . MET A 1 285 ? 15.711 -1.948 -9.688 1.00 62.28 285 MET A C 1
ATOM 2215 O O . MET A 1 285 ? 14.897 -2.052 -8.776 1.00 62.28 285 MET A O 1
ATOM 2219 N N . LEU A 1 286 ? 15.343 -1.689 -10.946 1.00 62.03 286 LEU A N 1
ATOM 2220 C CA . LEU A 1 286 ? 13.945 -1.529 -11.354 1.00 62.03 286 LEU A CA 1
ATOM 2221 C C . LEU A 1 286 ? 13.252 -2.879 -11.584 1.00 62.03 286 LEU A C 1
ATOM 2223 O O . LEU A 1 286 ? 12.034 -2.966 -11.454 1.00 62.03 286 LEU A O 1
ATOM 2227 N N . ASN A 1 287 ? 14.020 -3.928 -11.891 1.00 60.03 287 ASN A N 1
ATOM 2228 C CA . ASN A 1 287 ? 13.495 -5.247 -12.249 1.00 60.03 287 ASN A CA 1
ATOM 2229 C C . ASN A 1 287 ? 13.218 -6.144 -11.034 1.00 60.03 287 ASN A C 1
ATOM 2231 O O . ASN A 1 287 ? 12.260 -6.912 -11.052 1.00 60.03 287 ASN A O 1
ATOM 2235 N N . TYR A 1 288 ? 14.036 -6.061 -9.980 1.00 53.81 288 TYR A N 1
ATOM 2236 C CA . TYR A 1 288 ? 13.912 -6.939 -8.806 1.00 53.81 288 TYR A CA 1
ATOM 2237 C C . TYR A 1 288 ? 13.099 -6.344 -7.653 1.00 53.81 288 TYR A C 1
ATOM 2239 O O . TYR A 1 288 ? 12.920 -7.014 -6.639 1.00 53.81 288 TYR A O 1
ATOM 2247 N N . GLY A 1 289 ? 12.569 -5.129 -7.827 1.00 46.34 289 GLY A N 1
ATOM 2248 C CA . GLY A 1 289 ? 11.772 -4.441 -6.817 1.00 46.34 289 GLY A CA 1
ATOM 2249 C C . GLY A 1 289 ? 12.624 -3.952 -5.645 1.00 46.34 289 GLY A C 1
ATOM 2250 O O . GLY A 1 289 ? 13.019 -4.726 -4.774 1.00 46.34 289 GLY A O 1
ATOM 2251 N N . GLY A 1 290 ? 12.880 -2.644 -5.617 1.00 38.62 290 GLY A N 1
ATOM 2252 C CA . GLY A 1 290 ? 13.059 -1.932 -4.350 1.00 38.62 290 GLY A CA 1
ATOM 2253 C C . GLY A 1 290 ? 11.742 -1.832 -3.586 1.00 38.62 290 GLY A C 1
ATOM 2254 O O . GLY A 1 290 ? 10.674 -1.845 -4.239 1.00 38.62 290 GLY A O 1
#

Foldseek 3Di:
DPPPVVVVVVVVVVDDPPPAAAAEDEPVDDDPLLCVLVVQLVVVLCCCVPPVQLVVQAQDWDWDDPDDVDTDIDGQHHDSVSSVVQCVPPVNVVVVQLVSLLSSLVSSVVSQCVSPVRYHYPVNVVSSCCSNVVSLLVQLLVLVLVVVVVVDPPDDPPPPVSVVSSVPSSCVLVVQLVVLQVVCCVVPVDRFLLSNVVSSCSSCVSVCVVCCVVCVVCLVVLLVCLVCLLVQHADSSRNDRHDPVSNVVSVVVNVCSVCVVVVVVVLVVLSVCCVPPPVVVSVVNVVVHD

Sequence (290 aa):
MNRALAILFASVWFLPTAAAEVVIVQPSEPSAELAIPLTIAVVSALLLWRWFVPRQLASLQVAFEIEDDLYEVHRISRTVVEARELLSVREVRKGAILYMMGMTGILLLIAELMFDPKTFYQPNLYLIGVLVGLPIVVSPWETLNAQLIGVGKANIKAGFASRLGRLTTLPLLIGALLATVILGLQLEGQVSPQWIAISMLVFMGPTIIAYGRIMGASWNVLLLNKWRSFRGQTTAIDPERPRFVNRLVAVILVLFLFTMPLTALNGIVTVIYVITVEPSNTEAMLNYGG

Radius of gyration: 22.37 Å; chains: 1; bounding box: 53×58×62 Å

pLDDT: mean 77.61, std 13.04, range [38.62, 94.5]